Protein AF-A0A2M6XWP7-F1 (afdb_monomer_lite)

Foldseek 3Di:
DDDDDDDPPPDPPPDPDDPVVVVVVLVVLLVLLVVLLVDDLVVVVVLVDDPVLSVLSVVLVVDPDPVVNVVSSVVSSVVSVVDDCPSVVVVVCVVVVVVVVVVVVVVVVVVLVVVLVVLVVVLVVDPDPVVNVVSVVVNVVSCVVPDCVVVVVVVCVVCVLVVQQVVLLVVLVVLLVCVLVDVCSLVVLCVVQVPADSVLSVVLSVVQNVCVVVVHDNPSSVVSSVSSPVRRDRD

Radius of gyration: 41.12 Å; chains: 1; bounding box: 75×61×123 Å

Secondary structure (DSSP, 8-state):
---PPPP-------PPPPHHHHHHHHHHHHHHHHHHHHS-HHHHHHHT--HHHHHHHHHHHH---HHHHHHHHHHHHHHTTSS--HHHHHHHHHHHHHHHHHHHHHHHHHHHHHHHHHHHHHHHH---HHHHHHHHHHHHHHGGGS--HHHHHHHHHHHHHHHHHHHHHHHHHHHHHHHHH-SSHHHHHHHH-TTS-HHHHHHHHHHHHHHHHTT---HHHHHHHHHHHHHS---

Structure (mmCIF, N/CA/C/O backbone):
data_AF-A0A2M6XWP7-F1
#
_entry.id   AF-A0A2M6XWP7-F1
#
loop_
_atom_site.group_PDB
_atom_site.id
_atom_site.type_symbol
_atom_site.label_atom_id
_atom_site.label_alt_id
_atom_site.label_comp_id
_atom_site.label_asym_id
_atom_site.label_entity_id
_atom_site.label_seq_id
_atom_site.pdbx_PDB_ins_code
_atom_site.Cartn_x
_atom_site.Cartn_y
_atom_site.Cartn_z
_atom_site.occupancy
_atom_site.B_iso_or_equiv
_atom_site.auth_seq_id
_atom_site.auth_comp_id
_atom_site.auth_asym_id
_atom_site.auth_atom_id
_atom_site.pdbx_PDB_model_num
ATOM 1 N N . MET A 1 1 ? 8.544 39.703 -75.833 1.00 37.56 1 MET A N 1
ATOM 2 C CA . MET A 1 1 ? 9.910 39.135 -75.846 1.00 37.56 1 MET A CA 1
ATOM 3 C C . MET A 1 1 ? 10.572 39.574 -74.548 1.00 37.56 1 MET A C 1
ATOM 5 O O . MET A 1 1 ? 10.729 40.764 -74.346 1.00 37.56 1 MET A O 1
ATOM 9 N N . MET A 1 2 ? 10.489 38.736 -73.514 1.00 44.41 2 MET A N 1
ATOM 10 C CA . MET A 1 2 ? 11.546 37.800 -73.087 1.00 44.41 2 MET A CA 1
ATOM 11 C C . MET A 1 2 ? 12.752 38.519 -72.477 1.00 44.41 2 MET A C 1
ATOM 13 O O . MET A 1 2 ? 13.586 39.043 -73.201 1.00 44.41 2 MET A O 1
ATOM 17 N N . ASN A 1 3 ? 12.848 38.499 -71.147 1.00 40.75 3 ASN A N 1
ATOM 18 C CA . ASN A 1 3 ? 13.875 37.704 -70.469 1.00 40.75 3 ASN A CA 1
ATOM 19 C C . ASN A 1 3 ? 13.643 37.759 -68.955 1.00 40.75 3 ASN A C 1
ATOM 21 O O . ASN A 1 3 ? 13.885 38.771 -68.304 1.00 40.75 3 ASN A O 1
ATOM 25 N N . LYS A 1 4 ? 13.130 36.656 -68.407 1.00 49.00 4 LYS A N 1
ATOM 26 C CA . LYS A 1 4 ? 13.198 36.361 -66.976 1.00 49.00 4 LYS A CA 1
ATOM 27 C C . LYS A 1 4 ? 14.557 35.673 -66.787 1.00 49.00 4 LYS A C 1
ATOM 29 O O . LYS A 1 4 ? 14.797 34.723 -67.529 1.00 49.00 4 LYS A O 1
ATOM 34 N N . PRO A 1 5 ? 15.455 36.156 -65.913 1.00 47.03 5 PRO A N 1
ATOM 35 C CA . PRO A 1 5 ? 16.748 35.515 -65.729 1.00 47.03 5 PRO A CA 1
ATOM 36 C C . PRO A 1 5 ? 16.537 34.092 -65.214 1.00 47.03 5 PRO A C 1
ATOM 38 O O . PRO A 1 5 ? 15.734 33.860 -64.305 1.00 47.03 5 PRO A O 1
ATOM 41 N N . GLU A 1 6 ? 17.220 33.163 -65.874 1.00 48.84 6 GLU A N 1
ATOM 42 C CA . GLU A 1 6 ? 17.262 31.749 -65.540 1.00 48.84 6 GLU A CA 1
ATOM 43 C C . GLU A 1 6 ? 17.616 31.577 -64.066 1.00 48.84 6 GLU A C 1
ATOM 45 O O . GLU A 1 6 ? 18.500 32.235 -63.515 1.00 48.84 6 GLU A O 1
ATOM 50 N N . THR A 1 7 ? 16.838 30.725 -63.415 1.00 43.09 7 THR A N 1
ATOM 51 C CA . THR A 1 7 ? 17.051 30.330 -62.033 1.00 43.09 7 THR A CA 1
ATOM 52 C C . THR A 1 7 ? 18.345 29.535 -62.020 1.00 43.09 7 THR A C 1
ATOM 54 O O . THR A 1 7 ? 18.450 28.524 -62.706 1.00 43.09 7 THR A O 1
ATOM 57 N N . SER A 1 8 ? 19.341 30.030 -61.293 1.00 44.88 8 SER A N 1
ATOM 58 C CA . SER A 1 8 ? 20.563 29.305 -60.981 1.00 44.88 8 SER A CA 1
ATOM 59 C C . SER A 1 8 ? 20.195 28.072 -60.155 1.00 44.88 8 SER A C 1
ATOM 61 O O . SER A 1 8 ? 20.213 28.104 -58.925 1.00 44.88 8 SER A O 1
ATOM 63 N N . GLU A 1 9 ? 19.824 26.989 -60.835 1.00 45.59 9 GLU A N 1
ATOM 64 C CA . GLU A 1 9 ? 19.956 25.623 -60.334 1.00 45.59 9 GLU A CA 1
ATOM 65 C C . GLU A 1 9 ? 21.457 25.291 -60.286 1.00 45.59 9 GLU A C 1
ATOM 67 O O . GLU A 1 9 ? 21.966 24.441 -61.012 1.00 45.59 9 GLU A O 1
ATOM 72 N N . ASP A 1 10 ? 22.194 26.013 -59.438 1.00 44.34 10 ASP A N 1
ATOM 73 C CA . ASP A 1 10 ? 23.556 25.654 -59.065 1.00 44.34 10 ASP A CA 1
ATOM 74 C C . ASP A 1 10 ? 23.461 24.476 -58.095 1.00 44.34 10 ASP A C 1
ATOM 76 O O . ASP A 1 10 ? 23.382 24.632 -56.878 1.00 44.34 10 ASP A O 1
ATOM 80 N N . LEU A 1 11 ? 23.372 23.289 -58.695 1.00 44.50 11 LEU A N 1
ATOM 81 C CA . LEU A 1 11 ? 24.030 22.052 -58.285 1.00 44.50 11 LEU A CA 1
ATOM 82 C C . LEU A 1 11 ? 24.575 22.104 -56.846 1.00 44.50 11 LEU A C 1
ATOM 84 O O . LEU A 1 11 ? 25.728 22.484 -56.625 1.00 44.50 11 LEU A O 1
ATOM 88 N N . GLU A 1 12 ? 23.771 21.652 -55.878 1.00 46.88 12 GLU A N 1
ATOM 89 C CA . GLU A 1 12 ? 24.274 21.157 -54.595 1.00 46.88 12 GLU A CA 1
ATOM 90 C C . GLU A 1 12 ? 25.243 20.005 -54.896 1.00 46.88 12 GLU A C 1
ATOM 92 O O . GLU A 1 12 ? 24.877 18.834 -54.967 1.00 46.88 12 GLU A O 1
ATOM 97 N N . GLN A 1 13 ? 26.508 20.339 -55.149 1.00 47.91 13 GLN A N 1
ATOM 98 C CA . GLN A 1 13 ? 27.579 19.363 -55.190 1.00 47.91 13 GLN A CA 1
ATOM 99 C C . GLN A 1 13 ? 27.699 18.817 -53.770 1.00 47.91 13 GLN A C 1
ATOM 101 O O . GLN A 1 13 ? 28.269 19.471 -52.894 1.00 47.91 13 GLN A O 1
ATOM 106 N N . GLU A 1 14 ? 27.123 17.637 -53.529 1.00 52.81 14 GLU A N 1
ATOM 107 C CA . GLU A 1 14 ? 27.331 16.873 -52.305 1.00 52.81 14 GLU A CA 1
ATOM 108 C C . GLU A 1 14 ? 28.839 16.698 -52.097 1.00 52.81 14 GLU A C 1
ATOM 110 O O . GLU A 1 14 ? 29.501 15.862 -52.716 1.00 52.81 14 GLU A O 1
ATOM 115 N N . LEU A 1 15 ? 29.413 17.545 -51.241 1.00 59.72 15 LEU A N 1
ATOM 116 C CA . LEU A 1 15 ? 30.820 17.465 -50.889 1.00 59.72 15 LEU A CA 1
ATOM 117 C C . LEU A 1 15 ? 31.104 16.065 -50.327 1.00 59.72 15 LEU A C 1
ATOM 119 O O . LEU A 1 15 ? 30.374 15.602 -49.440 1.00 59.72 15 LEU A O 1
ATOM 123 N N . PRO A 1 16 ? 32.180 15.393 -50.777 1.00 66.50 16 PRO A N 1
ATOM 124 C CA . PRO A 1 16 ? 32.503 14.059 -50.303 1.00 66.50 16 PRO A CA 1
ATOM 125 C C . PRO A 1 16 ? 32.665 14.055 -48.772 1.00 66.50 16 PRO A C 1
ATOM 127 O O . PRO A 1 16 ? 33.234 14.989 -48.191 1.00 66.50 16 PRO A O 1
ATOM 130 N N . PRO A 1 17 ? 32.164 13.017 -48.079 1.00 72.19 17 PRO A N 1
ATOM 131 C CA . PRO A 1 17 ? 32.113 12.996 -46.625 1.00 72.19 17 PRO A CA 1
ATOM 132 C C . PRO A 1 17 ? 33.514 13.105 -46.011 1.00 72.19 17 PRO A C 1
ATOM 134 O O . PRO A 1 17 ? 34.458 12.424 -46.407 1.00 72.19 17 PRO A O 1
ATOM 137 N N . SER A 1 18 ? 33.640 13.945 -44.979 1.00 82.94 18 SER A N 1
ATOM 138 C CA . SER A 1 18 ? 34.886 14.107 -44.218 1.00 82.94 18 SER A CA 1
ATOM 139 C C . SER A 1 18 ? 35.411 12.763 -43.690 1.00 82.94 18 SER A C 1
ATOM 141 O O . SER A 1 18 ? 34.629 11.913 -43.258 1.00 82.94 18 SER A O 1
ATOM 143 N N . LYS A 1 19 ? 36.742 12.597 -43.626 1.00 75.25 19 LYS A N 1
ATOM 144 C CA . LYS A 1 19 ? 37.419 11.401 -43.076 1.00 75.25 19 LYS A CA 1
ATOM 145 C C . LYS A 1 19 ? 36.857 10.978 -41.709 1.00 75.25 19 LYS A C 1
ATOM 147 O O . LYS A 1 19 ? 36.737 9.787 -41.428 1.00 75.25 19 LYS A O 1
ATOM 152 N N . THR A 1 20 ? 36.459 11.943 -40.878 1.00 79.25 20 THR A N 1
ATOM 153 C CA . THR A 1 20 ? 35.827 11.695 -39.572 1.00 79.25 20 THR A CA 1
ATOM 154 C C . THR A 1 20 ? 34.414 11.115 -39.704 1.00 79.25 20 THR A C 1
ATOM 156 O O . THR A 1 20 ? 34.070 10.191 -38.968 1.00 79.25 20 THR A O 1
ATOM 159 N N . LYS A 1 21 ? 33.607 11.604 -40.657 1.00 76.25 21 LYS A N 1
ATOM 160 C CA . LYS A 1 21 ? 32.257 11.083 -40.940 1.00 76.25 21 LYS A CA 1
ATOM 161 C C . LYS A 1 21 ? 32.319 9.658 -41.486 1.00 76.25 21 LYS A C 1
ATOM 163 O O . LYS A 1 21 ? 31.596 8.803 -40.992 1.00 76.25 21 LYS A O 1
ATOM 168 N N . VAL A 1 22 ? 33.243 9.385 -42.410 1.00 81.19 22 VAL A N 1
ATOM 169 C CA . VAL A 1 22 ? 33.459 8.032 -42.951 1.00 81.19 22 VAL A CA 1
ATOM 170 C C . VAL A 1 22 ? 33.862 7.065 -41.837 1.00 81.19 22 VAL A C 1
ATOM 172 O O . VAL A 1 22 ? 33.295 5.983 -41.720 1.00 81.19 22 VAL A O 1
ATOM 175 N N . LYS A 1 23 ? 34.786 7.463 -40.950 1.00 80.25 23 LYS A N 1
ATOM 176 C CA . LYS A 1 23 ? 35.165 6.640 -39.790 1.00 80.25 23 LYS A CA 1
ATOM 177 C C . LYS A 1 23 ? 33.967 6.356 -38.878 1.00 80.25 23 LYS A C 1
ATOM 179 O O . LYS A 1 23 ? 33.808 5.220 -38.444 1.00 80.25 23 LYS A O 1
ATOM 184 N N . LYS A 1 24 ? 33.132 7.363 -38.603 1.00 81.62 24 LYS A N 1
ATOM 185 C CA . LYS A 1 24 ? 31.919 7.210 -37.789 1.00 81.62 24 LYS A CA 1
ATOM 186 C C . LYS A 1 24 ? 30.935 6.230 -38.431 1.00 81.62 24 LYS A C 1
ATOM 188 O O . LYS A 1 24 ? 30.577 5.259 -37.784 1.00 81.62 24 LYS A O 1
ATOM 193 N N . GLN A 1 25 ? 30.637 6.388 -39.722 1.00 81.81 25 GLN A N 1
ATOM 194 C CA . GLN A 1 25 ? 29.792 5.452 -40.474 1.00 81.81 25 GLN A CA 1
ATOM 195 C C . GLN A 1 25 ? 30.315 4.009 -40.392 1.00 81.81 25 GLN A C 1
ATOM 197 O O . GLN A 1 25 ? 29.541 3.074 -40.218 1.00 81.81 25 GLN A O 1
ATOM 202 N N . MET A 1 26 ? 31.636 3.808 -40.456 1.00 82.56 26 MET A N 1
ATOM 203 C CA . MET A 1 26 ? 32.225 2.471 -40.302 1.00 82.56 26 MET A CA 1
ATOM 204 C C . MET A 1 26 ? 32.035 1.883 -38.897 1.00 82.56 26 MET A C 1
ATOM 206 O O . MET A 1 26 ? 31.894 0.666 -38.763 1.00 82.56 26 MET A O 1
ATOM 210 N N . HIS A 1 27 ? 32.055 2.715 -37.854 1.00 83.94 27 HIS A N 1
ATOM 211 C CA . HIS A 1 27 ? 31.733 2.282 -36.494 1.00 83.94 27 HIS A CA 1
ATOM 212 C C . HIS A 1 27 ? 30.244 1.957 -36.360 1.00 83.94 27 HIS A C 1
ATOM 214 O O . HIS A 1 27 ? 29.918 0.868 -35.897 1.00 83.94 27 HIS A O 1
ATOM 220 N N . ASP A 1 28 ? 29.375 2.822 -36.879 1.00 83.62 28 ASP A N 1
ATOM 221 C CA . ASP A 1 28 ? 27.922 2.661 -36.820 1.00 83.62 28 ASP A CA 1
ATOM 222 C C . ASP A 1 28 ? 27.471 1.349 -37.497 1.00 83.62 28 ASP A C 1
ATOM 224 O O . ASP A 1 28 ? 26.688 0.589 -36.930 1.00 83.62 28 ASP A O 1
ATOM 228 N N . LEU A 1 29 ? 28.033 1.008 -38.666 1.00 86.38 29 LEU A N 1
ATOM 229 C CA . LEU A 1 29 ? 27.748 -0.261 -39.357 1.00 86.38 29 LEU A CA 1
ATOM 230 C C . LEU A 1 29 ? 28.212 -1.490 -38.570 1.00 86.38 29 LEU A C 1
ATOM 232 O O . LEU A 1 29 ? 27.549 -2.530 -38.570 1.00 86.38 29 LEU A O 1
ATOM 236 N N . ARG A 1 30 ? 29.363 -1.390 -37.898 1.00 86.44 30 ARG A N 1
ATOM 237 C CA . ARG A 1 30 ? 29.880 -2.474 -37.059 1.00 86.44 30 ARG A CA 1
ATOM 238 C C . ARG A 1 30 ? 29.016 -2.667 -35.815 1.00 86.44 30 ARG A C 1
ATOM 240 O O . ARG A 1 30 ? 28.777 -3.810 -35.426 1.00 86.44 30 ARG A O 1
ATOM 247 N N . ASP A 1 31 ? 28.566 -1.578 -35.209 1.00 88.12 31 ASP A N 1
ATOM 248 C CA . ASP A 1 31 ? 27.716 -1.609 -34.024 1.00 88.12 31 ASP A CA 1
ATOM 249 C C . ASP A 1 31 ? 26.320 -2.136 -34.369 1.00 88.12 31 ASP A C 1
ATOM 251 O O . ASP A 1 31 ? 25.805 -2.991 -33.650 1.00 88.12 31 ASP A O 1
ATOM 255 N N . LEU A 1 32 ? 25.763 -1.753 -35.524 1.00 87.50 32 LEU A N 1
ATOM 256 C CA . LEU A 1 32 ? 24.541 -2.355 -36.060 1.00 87.50 32 LEU A CA 1
ATOM 257 C C . LEU A 1 32 ? 24.721 -3.860 -36.301 1.00 87.50 32 LEU A C 1
ATOM 259 O O . LEU A 1 32 ? 23.901 -4.663 -35.865 1.00 87.50 32 LEU A O 1
ATOM 263 N N . GLY A 1 33 ? 25.838 -4.265 -36.913 1.00 90.25 33 GLY A N 1
ATOM 264 C CA . GLY A 1 33 ? 26.183 -5.676 -37.086 1.00 90.25 33 GLY A CA 1
ATOM 265 C C . GLY A 1 33 ? 26.260 -6.439 -35.760 1.00 90.25 33 GLY A C 1
ATOM 266 O O . GLY A 1 33 ? 25.799 -7.574 -35.682 1.00 90.25 33 GLY A O 1
ATOM 267 N N . LYS A 1 34 ? 26.781 -5.813 -34.696 1.00 90.88 34 LYS A N 1
ATOM 268 C CA . LYS A 1 34 ? 26.787 -6.387 -33.343 1.00 90.88 34 LYS A CA 1
ATOM 269 C C . LYS A 1 34 ? 25.369 -6.526 -32.783 1.00 90.88 34 LYS A C 1
ATOM 271 O O . LYS A 1 34 ? 25.045 -7.576 -32.249 1.00 90.88 34 LYS A O 1
ATOM 276 N N . GLN A 1 35 ? 24.510 -5.520 -32.935 1.00 90.44 35 GLN A N 1
ATOM 277 C CA . GLN A 1 35 ? 23.115 -5.625 -32.489 1.00 90.44 35 GLN A CA 1
ATOM 278 C C . GLN A 1 35 ? 22.398 -6.797 -33.171 1.00 90.44 35 GLN A C 1
ATOM 280 O O . GLN A 1 35 ? 21.680 -7.551 -32.518 1.00 90.44 35 GLN A O 1
ATOM 285 N N . LEU A 1 36 ? 22.647 -7.018 -34.467 1.00 91.19 36 LEU A N 1
ATOM 286 C CA . LEU A 1 36 ? 22.079 -8.156 -35.191 1.00 91.19 36 LEU A CA 1
ATOM 287 C C . LEU A 1 36 ? 22.515 -9.510 -34.612 1.00 91.19 36 LEU A C 1
ATOM 289 O O . LEU A 1 36 ? 21.708 -10.441 -34.613 1.00 91.19 36 LEU A O 1
ATOM 293 N N . THR A 1 37 ? 23.736 -9.650 -34.077 1.00 91.19 37 THR A N 1
ATOM 294 C CA . THR A 1 37 ? 24.177 -10.926 -33.478 1.00 91.19 37 THR A CA 1
ATOM 295 C C . THR A 1 37 ? 23.443 -11.254 -32.178 1.00 91.19 37 THR A C 1
ATOM 297 O O . THR A 1 37 ? 23.318 -12.431 -31.837 1.00 91.19 37 THR A O 1
ATOM 300 N N . GLU A 1 38 ? 22.907 -10.255 -31.480 1.00 89.69 38 GLU A N 1
ATOM 301 C CA . GLU A 1 38 ? 22.163 -10.422 -30.227 1.00 89.69 38 GLU A CA 1
ATOM 302 C C . GLU A 1 38 ? 20.695 -10.827 -30.476 1.00 89.69 38 GLU A C 1
ATOM 304 O O . GLU A 1 38 ? 20.058 -11.442 -29.619 1.00 89.69 38 GLU A O 1
ATOM 309 N N . LEU A 1 39 ? 20.162 -10.592 -31.682 1.00 88.50 39 LEU A N 1
ATOM 310 C CA . LEU A 1 39 ? 18.779 -10.931 -32.030 1.00 88.50 39 LEU A CA 1
ATOM 311 C C . LEU A 1 39 ? 18.550 -12.448 -32.202 1.00 88.50 39 LEU A C 1
ATOM 313 O O . LEU A 1 39 ? 19.435 -13.165 -32.683 1.00 88.50 39 LEU A O 1
ATOM 317 N N . PRO A 1 40 ? 17.354 -12.976 -31.877 1.00 88.31 40 PRO A N 1
ATOM 318 C CA . PRO A 1 40 ? 16.946 -14.340 -32.224 1.00 88.31 40 PRO A CA 1
ATOM 319 C C . PRO A 1 40 ? 16.910 -14.579 -33.741 1.00 88.31 40 PRO A C 1
ATOM 321 O O . PRO A 1 40 ? 16.630 -13.661 -34.512 1.00 88.31 40 PRO A O 1
ATOM 324 N N . LYS A 1 41 ? 17.117 -15.833 -34.171 1.00 85.75 41 LYS A N 1
ATOM 325 C CA . LYS A 1 41 ? 17.154 -16.205 -35.601 1.00 85.75 41 LYS A CA 1
ATOM 326 C C . LYS A 1 41 ? 15.867 -15.845 -36.353 1.00 85.75 41 LYS A C 1
ATOM 328 O O . LYS A 1 41 ? 15.930 -15.461 -37.516 1.00 85.75 41 LYS A O 1
ATOM 333 N N . ASP A 1 42 ? 14.716 -15.912 -35.689 1.00 85.25 42 ASP A N 1
ATOM 334 C CA . ASP A 1 42 ? 13.423 -15.586 -36.303 1.00 85.25 42 ASP A CA 1
ATOM 335 C C . ASP A 1 42 ? 13.312 -14.102 -36.669 1.00 85.25 42 ASP A C 1
ATOM 337 O O . ASP A 1 42 ? 12.751 -13.752 -37.709 1.00 85.25 42 ASP A O 1
ATOM 341 N N . LYS A 1 43 ? 13.942 -13.222 -35.877 1.00 86.94 43 LYS A N 1
ATOM 342 C CA . LYS A 1 43 ? 13.999 -11.787 -36.180 1.00 86.94 43 LYS A CA 1
ATOM 343 C C . LYS A 1 43 ? 14.869 -11.493 -37.402 1.00 86.94 43 LYS A C 1
ATOM 345 O O . LYS A 1 43 ? 14.562 -10.562 -38.137 1.00 86.94 43 LYS A O 1
ATOM 350 N N . TRP A 1 44 ? 15.899 -12.296 -37.681 1.00 88.38 44 TRP A N 1
ATOM 351 C CA . TRP A 1 44 ? 16.729 -12.116 -38.879 1.00 88.38 44 TRP A CA 1
ATOM 352 C C . TRP A 1 44 ? 15.941 -12.321 -40.176 1.00 88.38 44 TRP A C 1
ATOM 354 O O . TRP A 1 44 ? 16.104 -11.550 -41.118 1.00 88.38 44 TRP A O 1
ATOM 364 N N . ARG A 1 45 ? 15.034 -13.308 -40.202 1.00 84.12 45 ARG A N 1
ATOM 365 C CA . ARG A 1 45 ? 14.138 -13.541 -41.347 1.00 84.12 45 ARG A CA 1
ATOM 366 C C . ARG A 1 45 ? 13.180 -12.370 -41.553 1.00 84.12 45 ARG A C 1
ATOM 368 O O . ARG A 1 45 ? 13.005 -11.913 -42.675 1.00 84.12 45 ARG A O 1
ATOM 375 N N . ALA A 1 46 ? 12.622 -11.838 -40.465 1.00 85.62 46 ALA A N 1
ATOM 376 C CA . ALA A 1 46 ? 11.732 -10.680 -40.517 1.00 85.62 46 ALA A CA 1
ATOM 377 C C . ALA A 1 46 ? 12.431 -9.399 -41.015 1.00 85.62 46 ALA A C 1
ATOM 379 O O . ALA A 1 46 ? 11.769 -8.520 -41.567 1.00 85.62 46 ALA A O 1
ATOM 380 N N . LEU A 1 47 ? 13.754 -9.283 -40.847 1.00 85.62 47 LEU A N 1
ATOM 381 C CA . LEU A 1 47 ? 14.550 -8.156 -41.345 1.00 85.62 47 LEU A CA 1
ATOM 382 C C . LEU A 1 47 ? 14.846 -8.233 -42.851 1.00 85.62 47 LEU A C 1
ATOM 384 O O . LEU A 1 47 ? 15.169 -7.201 -43.428 1.00 85.62 47 LEU A O 1
ATOM 388 N N . GLY A 1 48 ? 14.687 -9.396 -43.494 1.00 84.81 48 GLY A N 1
ATOM 389 C CA . GLY A 1 48 ? 14.965 -9.557 -44.927 1.00 84.81 48 GLY A CA 1
ATOM 390 C C . GLY A 1 48 ? 16.451 -9.412 -45.274 1.00 84.81 48 GLY A C 1
ATOM 391 O O . GLY A 1 48 ? 16.789 -8.830 -46.298 1.00 84.81 48 GLY A O 1
ATOM 392 N N . LEU A 1 49 ? 17.338 -9.887 -44.393 1.00 88.06 49 LEU A N 1
ATOM 393 C CA . LEU A 1 49 ? 18.787 -9.803 -44.592 1.00 88.06 49 LEU A CA 1
ATOM 394 C C . LEU A 1 49 ? 19.246 -10.717 -45.745 1.00 88.06 49 LEU A C 1
ATOM 396 O O . LEU A 1 49 ? 18.675 -11.798 -45.914 1.00 88.06 49 LEU A O 1
ATOM 400 N N . PRO A 1 50 ? 20.298 -10.339 -46.495 1.00 90.31 50 PRO A N 1
ATOM 401 C CA . PRO A 1 50 ? 20.852 -11.191 -47.541 1.00 90.31 50 PRO A CA 1
ATOM 402 C C . PRO A 1 50 ? 21.470 -12.470 -46.955 1.00 90.31 50 PRO A C 1
ATOM 404 O O . PRO A 1 50 ? 21.921 -12.501 -45.806 1.00 90.31 50 PRO A O 1
ATOM 407 N N . GLU A 1 51 ? 21.493 -13.536 -47.755 1.00 88.94 51 GLU A N 1
ATOM 408 C CA . GLU A 1 51 ? 21.856 -14.890 -47.313 1.00 88.94 51 GLU A CA 1
ATOM 409 C C . GLU A 1 51 ? 23.278 -14.972 -46.738 1.00 88.94 51 GLU A C 1
ATOM 411 O O . GLU A 1 51 ? 23.482 -15.518 -45.654 1.00 88.94 51 GLU A O 1
ATOM 416 N N . ASN A 1 52 ? 24.239 -14.301 -47.375 1.00 91.88 52 ASN A N 1
ATOM 417 C CA . ASN A 1 52 ? 25.621 -14.200 -46.896 1.00 91.88 52 ASN A CA 1
ATOM 418 C C . ASN A 1 52 ? 25.736 -13.588 -45.483 1.00 91.88 52 ASN A C 1
ATOM 420 O O . ASN A 1 52 ? 26.571 -14.007 -44.677 1.00 91.88 52 ASN A O 1
ATOM 424 N N . LEU A 1 53 ? 24.893 -12.606 -45.149 1.00 91.38 53 LEU A N 1
ATOM 425 C CA . LEU A 1 53 ? 24.862 -11.985 -43.829 1.00 91.38 53 LEU A CA 1
ATOM 426 C C . LEU A 1 53 ? 24.198 -12.909 -42.802 1.00 91.38 53 LEU A C 1
ATOM 428 O O . LEU A 1 53 ? 24.678 -13.005 -41.672 1.00 91.38 53 LEU A O 1
ATOM 432 N N . LEU A 1 54 ? 23.137 -13.623 -43.184 1.00 91.19 54 LEU A N 1
ATOM 433 C CA . LEU A 1 54 ? 22.489 -14.620 -42.325 1.00 91.19 54 LEU A CA 1
ATOM 434 C C . LEU A 1 54 ? 23.452 -15.746 -41.935 1.00 91.19 54 LEU A C 1
ATOM 436 O O . LEU A 1 54 ? 23.529 -16.109 -40.758 1.00 91.19 54 LEU A O 1
ATOM 440 N N . GLU A 1 55 ? 24.213 -16.261 -42.899 1.00 92.50 55 GLU A N 1
ATOM 441 C CA . GLU A 1 55 ? 25.255 -17.262 -42.665 1.00 92.50 55 GLU A CA 1
ATOM 442 C C . GLU A 1 55 ? 26.336 -16.731 -41.721 1.00 92.50 55 GLU A C 1
ATOM 444 O O . GLU A 1 55 ? 26.681 -17.385 -40.732 1.00 92.50 55 GLU A O 1
ATOM 449 N N . ALA A 1 56 ? 26.816 -15.506 -41.957 1.00 93.25 56 ALA A N 1
ATOM 450 C CA . ALA A 1 56 ? 27.834 -14.886 -41.119 1.00 93.25 56 ALA A CA 1
ATOM 451 C C . ALA A 1 56 ? 27.366 -14.681 -39.664 1.00 93.25 56 ALA A C 1
ATOM 453 O O . ALA A 1 56 ? 28.147 -14.906 -38.731 1.00 93.25 56 ALA A O 1
ATOM 454 N N . LEU A 1 57 ? 26.102 -14.291 -39.457 1.00 93.19 57 LEU A N 1
ATOM 455 C CA . LEU A 1 57 ? 25.476 -14.149 -38.136 1.00 93.19 57 LEU A CA 1
ATOM 456 C C . LEU A 1 57 ? 25.283 -15.505 -37.443 1.00 93.19 57 LEU A C 1
ATOM 458 O O . LEU A 1 57 ? 25.523 -15.632 -36.238 1.00 93.19 57 LEU A O 1
ATOM 462 N N . ALA A 1 58 ? 24.868 -16.529 -38.192 1.00 92.75 58 ALA A N 1
ATOM 463 C CA . ALA A 1 58 ? 24.732 -17.883 -37.671 1.00 92.75 58 ALA A CA 1
ATOM 464 C C . ALA A 1 58 ? 26.088 -18.438 -37.215 1.00 92.75 58 ALA A C 1
ATOM 466 O O . ALA A 1 58 ? 26.176 -18.990 -36.118 1.00 92.75 58 ALA A O 1
ATOM 467 N N . GLU A 1 59 ? 27.138 -18.233 -38.010 1.00 93.69 59 GLU A N 1
ATOM 468 C CA . GLU A 1 59 ? 28.500 -18.647 -37.681 1.00 93.69 59 GLU A CA 1
ATOM 469 C C . GLU A 1 59 ? 29.042 -17.897 -36.459 1.00 93.69 59 GLU A C 1
ATOM 471 O O . GLU A 1 59 ? 29.587 -18.515 -35.545 1.00 93.69 59 GLU A O 1
ATOM 476 N N . TYR A 1 60 ? 28.793 -16.586 -36.351 1.00 94.69 60 TYR A N 1
ATOM 477 C CA . TYR A 1 60 ? 29.176 -15.800 -35.172 1.00 94.69 60 TYR A CA 1
ATOM 478 C C . TYR A 1 60 ? 28.650 -16.401 -33.861 1.00 94.69 60 TYR A C 1
ATOM 480 O O . TYR A 1 60 ? 29.387 -16.452 -32.876 1.00 94.69 60 TYR A O 1
ATOM 488 N N . LYS A 1 61 ? 27.407 -16.905 -33.854 1.00 91.69 61 LYS A N 1
ATOM 489 C CA . LYS A 1 61 ? 26.814 -17.568 -32.680 1.00 91.69 61 LYS A CA 1
ATOM 490 C C . LYS A 1 61 ? 27.409 -18.944 -32.373 1.00 91.69 61 LYS A C 1
ATOM 492 O O . LYS A 1 61 ? 27.292 -19.399 -31.238 1.00 91.69 61 LYS A O 1
ATOM 497 N N . ARG A 1 62 ? 28.005 -19.626 -33.357 1.00 93.38 62 ARG A N 1
ATOM 498 C CA . ARG A 1 62 ? 28.636 -20.948 -33.176 1.00 93.38 62 ARG A CA 1
ATOM 499 C C . ARG A 1 62 ? 30.055 -20.835 -32.635 1.00 93.38 62 ARG A C 1
ATOM 501 O O . ARG A 1 62 ? 30.488 -21.690 -31.866 1.00 93.38 62 ARG A O 1
ATOM 508 N N . ILE A 1 63 ? 30.781 -19.789 -33.023 1.00 93.75 63 ILE A N 1
ATOM 509 C CA . ILE A 1 63 ? 32.152 -19.566 -32.571 1.00 93.75 63 ILE A CA 1
ATOM 510 C C . ILE A 1 63 ? 32.148 -19.263 -31.071 1.00 93.75 63 ILE A C 1
ATOM 512 O O . ILE A 1 63 ? 31.459 -18.361 -30.615 1.00 93.75 63 ILE A O 1
ATOM 516 N N . THR A 1 64 ? 32.988 -19.954 -30.306 1.00 90.00 64 THR A N 1
ATOM 517 C CA . THR A 1 64 ? 33.138 -19.743 -28.853 1.00 90.00 64 THR A CA 1
ATOM 518 C C . THR A 1 64 ? 34.418 -18.990 -28.484 1.00 90.00 64 THR A C 1
ATOM 520 O O . THR A 1 64 ? 34.520 -18.391 -27.415 1.00 90.00 64 THR A O 1
ATOM 523 N N . LYS A 1 65 ? 35.428 -18.994 -29.365 1.00 95.44 65 LYS A N 1
ATOM 524 C CA . LYS A 1 65 ? 36.714 -18.324 -29.129 1.00 95.44 65 LYS A CA 1
ATOM 525 C C . LYS A 1 65 ? 36.599 -16.825 -29.403 1.00 95.44 65 LYS A C 1
ATOM 527 O O . LYS A 1 65 ? 36.398 -16.418 -30.545 1.00 95.44 65 LYS A O 1
ATOM 532 N N . PHE A 1 66 ? 36.858 -16.005 -28.385 1.00 86.25 66 PHE A N 1
ATOM 533 C CA . PHE A 1 66 ? 36.761 -14.540 -28.446 1.00 86.25 66 PHE A CA 1
ATOM 534 C C . PHE A 1 66 ? 37.520 -13.906 -29.628 1.00 86.25 66 PHE A C 1
ATOM 536 O O . PHE A 1 66 ? 36.993 -13.048 -30.333 1.00 86.25 66 PHE A O 1
ATOM 543 N N . GLY A 1 67 ? 38.748 -14.360 -29.909 1.00 91.06 67 GLY A N 1
ATOM 544 C CA . GLY A 1 67 ? 39.537 -13.851 -31.038 1.00 91.06 67 GLY A CA 1
ATOM 545 C C . GLY A 1 67 ? 38.960 -14.210 -32.415 1.00 91.06 67 GLY A C 1
ATOM 546 O O . GLY A 1 67 ? 39.095 -13.441 -33.365 1.00 91.06 67 GLY A O 1
ATOM 547 N N . ALA A 1 68 ? 38.297 -15.362 -32.539 1.00 91.62 68 ALA A N 1
ATOM 548 C CA . ALA A 1 68 ? 37.594 -15.748 -33.761 1.00 91.62 68 ALA A CA 1
ATOM 549 C C . ALA A 1 68 ? 36.253 -15.007 -33.884 1.00 91.62 68 ALA A C 1
ATOM 551 O O . ALA A 1 68 ? 35.971 -14.472 -34.950 1.00 91.62 68 ALA A O 1
ATOM 552 N N . GLN A 1 69 ? 35.503 -14.843 -32.787 1.00 92.19 69 GLN A N 1
ATOM 553 C CA . GLN A 1 69 ? 34.285 -14.022 -32.761 1.00 92.19 69 GLN A CA 1
ATOM 554 C C . GLN A 1 69 ? 34.579 -12.574 -33.165 1.00 92.19 69 GLN A C 1
ATOM 556 O O . GLN A 1 69 ? 33.877 -12.004 -33.992 1.00 92.19 69 GLN A O 1
ATOM 561 N N . LYS A 1 70 ? 35.651 -11.964 -32.641 1.00 91.75 70 LYS A N 1
ATOM 562 C CA . LYS A 1 70 ? 36.037 -10.589 -32.995 1.00 91.75 70 LYS A CA 1
ATOM 563 C C . LYS A 1 70 ? 36.329 -10.437 -34.491 1.00 91.75 70 LYS A C 1
ATOM 565 O O . LYS A 1 70 ? 35.918 -9.441 -35.082 1.00 91.75 70 LYS A O 1
ATOM 570 N N . ARG A 1 71 ? 37.010 -11.416 -35.099 1.00 91.88 71 ARG A N 1
ATOM 571 C CA . ARG A 1 71 ? 37.262 -11.451 -36.550 1.00 91.88 71 ARG A CA 1
ATOM 572 C C . ARG A 1 71 ? 35.967 -11.635 -37.337 1.00 91.88 71 ARG A C 1
ATOM 574 O O . ARG A 1 71 ? 35.742 -10.915 -38.304 1.00 91.88 71 ARG A O 1
ATOM 581 N N . GLN A 1 72 ? 35.083 -12.511 -36.869 1.00 94.62 72 GLN A N 1
ATOM 582 C CA . GLN A 1 72 ? 33.774 -12.715 -37.481 1.00 94.62 72 GLN A CA 1
ATOM 583 C C . GLN A 1 72 ? 32.907 -11.449 -37.420 1.00 94.62 72 GLN A C 1
ATOM 585 O O . GLN A 1 72 ? 32.278 -11.089 -38.407 1.00 94.62 72 GLN A O 1
ATOM 590 N N . LEU A 1 73 ? 32.940 -10.700 -36.314 1.00 92.38 73 LEU A N 1
ATOM 591 C CA . LEU A 1 73 ? 32.248 -9.412 -36.204 1.00 92.38 73 LEU A CA 1
ATOM 592 C C . LEU A 1 73 ? 32.807 -8.362 -37.175 1.00 92.38 73 LEU A C 1
ATOM 594 O O . LEU A 1 73 ? 32.057 -7.553 -37.711 1.00 92.38 73 LEU A O 1
ATOM 598 N N . GLN A 1 74 ? 34.123 -8.359 -37.410 1.00 91.44 74 GLN A N 1
ATOM 599 C CA . GLN A 1 74 ? 34.737 -7.486 -38.417 1.00 91.44 74 GLN A CA 1
ATOM 600 C C . GLN A 1 74 ? 34.293 -7.862 -39.834 1.00 91.44 74 GLN A C 1
ATOM 602 O O . GLN A 1 74 ? 34.034 -6.967 -40.637 1.00 91.44 74 GLN A O 1
ATOM 607 N N . TYR A 1 75 ? 34.174 -9.160 -40.127 1.00 93.38 75 TYR A N 1
ATOM 608 C CA . TYR A 1 75 ? 33.644 -9.651 -41.398 1.00 93.38 75 TYR A CA 1
ATOM 609 C C . TYR A 1 75 ? 32.174 -9.257 -41.593 1.00 93.38 75 TYR A C 1
ATOM 611 O O . TYR A 1 75 ? 31.840 -8.675 -42.622 1.00 93.38 75 TYR A O 1
ATOM 619 N N . ILE A 1 76 ? 31.330 -9.438 -40.573 1.00 92.00 76 ILE A N 1
ATOM 620 C CA . ILE A 1 76 ? 29.942 -8.947 -40.566 1.00 92.00 76 ILE A CA 1
ATOM 621 C C . ILE A 1 76 ? 29.907 -7.438 -40.843 1.00 92.00 76 ILE A C 1
ATOM 623 O O . ILE A 1 76 ? 29.194 -6.993 -41.732 1.00 92.00 76 ILE A O 1
ATOM 627 N N . GLY A 1 77 ? 30.741 -6.641 -40.165 1.00 90.81 77 GLY A N 1
ATOM 628 C CA . GLY A 1 77 ? 30.829 -5.196 -40.408 1.00 90.81 77 GLY A CA 1
ATOM 629 C C . GLY A 1 77 ? 31.306 -4.811 -41.818 1.00 90.81 77 GLY A C 1
ATOM 630 O O . GLY A 1 77 ? 31.015 -3.707 -42.275 1.00 90.81 77 GLY A O 1
ATOM 631 N N . LYS A 1 78 ? 32.027 -5.693 -42.527 1.00 91.25 78 LYS A N 1
ATOM 632 C CA . LYS A 1 78 ? 32.345 -5.512 -43.952 1.00 91.25 78 LYS A CA 1
ATOM 633 C C . LYS A 1 78 ? 31.108 -5.767 -44.817 1.00 91.25 78 LYS A C 1
ATOM 635 O O . LYS A 1 78 ? 30.822 -4.935 -45.669 1.00 91.25 78 LYS A O 1
ATOM 640 N N . LEU A 1 79 ? 30.375 -6.854 -44.561 1.00 91.38 79 LEU A N 1
ATOM 641 C CA . LEU A 1 79 ? 29.138 -7.193 -45.279 1.00 91.38 79 LEU A CA 1
ATOM 642 C C . LEU A 1 79 ? 28.061 -6.112 -45.118 1.00 91.38 79 LEU A C 1
ATOM 644 O O . LEU A 1 79 ? 27.394 -5.763 -46.082 1.00 91.38 79 LEU A O 1
ATOM 648 N N . MET A 1 80 ? 27.952 -5.503 -43.934 1.00 89.06 80 MET A N 1
ATOM 649 C CA . MET A 1 80 ? 27.000 -4.416 -43.659 1.00 89.06 80 MET A CA 1
ATOM 650 C C . MET A 1 80 ? 27.169 -3.179 -44.561 1.00 89.06 80 MET A C 1
ATOM 652 O O . MET A 1 80 ? 26.270 -2.350 -44.607 1.00 89.06 80 MET A O 1
ATOM 656 N N . ARG A 1 81 ? 28.297 -3.029 -45.273 1.00 87.94 81 ARG A N 1
ATOM 657 C CA . ARG A 1 81 ? 28.517 -1.923 -46.227 1.00 87.94 81 ARG A CA 1
ATOM 658 C C . ARG A 1 81 ? 27.757 -2.101 -47.536 1.00 87.94 81 ARG A C 1
ATOM 660 O O . ARG A 1 81 ? 27.547 -1.126 -48.243 1.00 87.94 81 ARG A O 1
ATOM 667 N N . GLU A 1 82 ? 27.406 -3.339 -47.857 1.00 86.56 82 GLU A N 1
ATOM 668 C CA . GLU A 1 82 ? 26.708 -3.721 -49.087 1.00 86.56 82 GLU A CA 1
ATOM 669 C C . GLU A 1 82 ? 25.192 -3.834 -48.855 1.00 86.56 82 GLU A C 1
ATOM 671 O O . GLU A 1 82 ? 24.438 -4.081 -49.790 1.00 86.56 82 GLU A O 1
ATOM 676 N N . VAL A 1 83 ? 24.737 -3.648 -47.610 1.00 86.88 83 VAL A N 1
ATOM 677 C CA . VAL A 1 83 ? 23.337 -3.786 -47.204 1.00 86.88 83 VAL A CA 1
ATOM 678 C C . VAL A 1 83 ? 22.723 -2.418 -46.950 1.00 86.88 83 VAL A C 1
ATOM 680 O O . VAL A 1 83 ? 23.304 -1.578 -46.262 1.00 86.88 83 VAL A O 1
ATOM 683 N N . GLU A 1 84 ? 21.507 -2.211 -47.448 1.00 86.94 84 GLU A N 1
ATOM 684 C CA . GLU A 1 84 ? 20.721 -1.027 -47.124 1.00 86.94 84 GLU A CA 1
ATOM 685 C C . GLU A 1 84 ? 20.283 -1.070 -45.649 1.00 86.94 84 GLU A C 1
ATOM 687 O O . GLU A 1 84 ? 19.517 -1.936 -45.222 1.00 86.94 84 GLU A O 1
ATOM 692 N N . THR A 1 85 ? 20.798 -0.147 -44.835 1.00 86.75 85 THR A N 1
ATOM 693 C CA . THR A 1 85 ? 20.604 -0.174 -43.376 1.00 86.75 85 THR A CA 1
ATOM 694 C C . THR A 1 85 ? 19.344 0.536 -42.902 1.00 86.75 85 THR A C 1
ATOM 696 O O . THR A 1 85 ? 18.857 0.225 -41.814 1.00 86.75 85 THR A O 1
ATOM 699 N N . ALA A 1 86 ? 18.779 1.446 -43.699 1.00 84.81 86 ALA A N 1
ATOM 700 C CA . ALA A 1 86 ? 17.596 2.214 -43.313 1.00 84.81 86 ALA A CA 1
ATOM 701 C C . ALA A 1 86 ? 16.370 1.324 -42.989 1.00 84.81 86 ALA A C 1
ATOM 703 O O . ALA A 1 86 ? 15.782 1.513 -41.919 1.00 84.81 86 ALA A O 1
ATOM 704 N N . PRO A 1 87 ? 16.023 0.291 -43.789 1.00 86.69 87 PRO A N 1
ATOM 705 C CA . PRO A 1 87 ? 14.919 -0.618 -4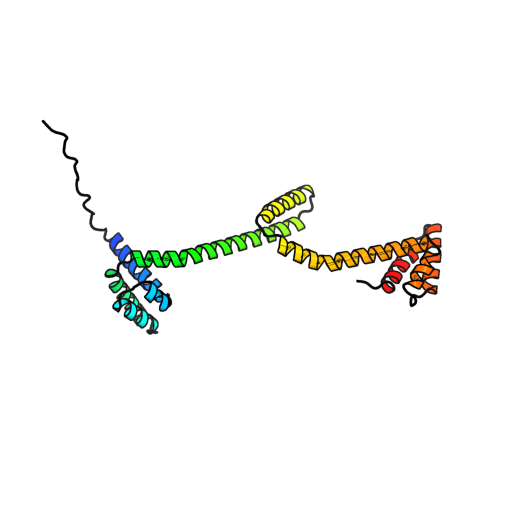3.459 1.00 86.69 87 PRO A CA 1
ATOM 706 C C . PRO A 1 87 ? 15.170 -1.455 -42.196 1.00 86.69 87 PRO A C 1
ATOM 708 O O . PRO A 1 87 ? 14.237 -1.769 -41.454 1.00 86.69 87 PRO A O 1
ATOM 711 N N . ILE A 1 88 ? 16.433 -1.816 -41.941 1.00 86.25 88 ILE A N 1
ATOM 712 C CA . ILE A 1 88 ? 16.838 -2.588 -40.759 1.00 86.25 88 ILE A CA 1
ATOM 713 C C . ILE A 1 88 ? 16.638 -1.743 -39.501 1.00 86.25 88 ILE A C 1
ATOM 715 O O . ILE A 1 88 ? 16.024 -2.206 -38.540 1.00 86.25 88 ILE A O 1
ATOM 719 N N . LEU A 1 89 ? 17.118 -0.499 -39.526 1.00 83.88 89 LEU A N 1
ATOM 720 C CA . LEU A 1 89 ? 16.997 0.441 -38.414 1.00 83.88 89 LEU A CA 1
ATOM 721 C C . LEU A 1 89 ? 15.530 0.745 -38.094 1.00 83.88 89 LEU A C 1
ATOM 723 O O . LEU A 1 89 ? 15.132 0.617 -36.941 1.00 83.88 89 LEU A O 1
ATOM 727 N N . ALA A 1 90 ? 14.703 1.022 -39.106 1.00 84.19 90 ALA A N 1
ATOM 728 C CA . ALA A 1 90 ? 13.277 1.290 -38.909 1.00 84.19 90 ALA A CA 1
ATOM 729 C C . ALA A 1 90 ? 12.538 0.122 -38.224 1.00 84.19 90 ALA A C 1
ATOM 731 O O . ALA A 1 90 ? 11.723 0.332 -37.325 1.00 84.19 90 ALA A O 1
ATOM 732 N N . LYS A 1 91 ? 12.845 -1.127 -38.604 1.00 86.31 91 LYS A N 1
ATOM 733 C CA . LYS A 1 91 ? 12.263 -2.320 -37.962 1.00 86.31 91 LYS A CA 1
ATOM 734 C C . LYS A 1 91 ? 12.765 -2.524 -36.534 1.00 86.31 91 LYS A C 1
ATOM 736 O O . LYS A 1 91 ? 11.980 -2.909 -35.667 1.00 86.31 91 LYS A O 1
ATOM 741 N N . LEU A 1 92 ? 14.050 -2.274 -36.281 1.00 84.81 92 LEU A N 1
ATOM 742 C CA . LEU A 1 92 ? 14.614 -2.361 -34.933 1.00 84.81 92 LEU A CA 1
ATOM 743 C C . LEU A 1 92 ? 14.002 -1.314 -34.003 1.00 84.81 92 LEU A C 1
ATOM 745 O O . LEU A 1 92 ? 13.628 -1.652 -32.882 1.00 84.81 92 LEU A O 1
ATOM 749 N N . ASP A 1 93 ? 13.834 -0.084 -34.479 1.00 82.31 93 ASP A N 1
ATOM 750 C CA . ASP A 1 93 ? 13.205 0.991 -33.714 1.00 82.31 93 ASP A CA 1
ATOM 751 C C . ASP A 1 93 ? 11.732 0.706 -33.428 1.00 82.31 93 ASP A C 1
ATOM 753 O O . ASP A 1 93 ? 11.293 0.919 -32.301 1.00 82.31 93 ASP A O 1
ATOM 757 N N . ALA A 1 94 ? 10.982 0.133 -34.374 1.00 82.50 94 ALA A N 1
ATOM 758 C CA . ALA A 1 94 ? 9.603 -0.289 -34.127 1.00 82.50 94 ALA A CA 1
ATOM 759 C C . ALA A 1 94 ? 9.505 -1.353 -33.015 1.00 82.50 94 ALA A C 1
ATOM 761 O O . ALA A 1 94 ? 8.632 -1.275 -32.154 1.00 82.50 94 ALA A O 1
ATOM 762 N N . TRP A 1 95 ? 10.421 -2.329 -32.986 1.00 80.81 95 TRP A N 1
ATOM 763 C CA . TRP A 1 95 ? 10.460 -3.340 -31.920 1.00 80.81 95 TRP A CA 1
ATOM 764 C C . TRP A 1 95 ? 10.921 -2.776 -30.574 1.00 80.81 95 TRP A C 1
ATOM 766 O O . TRP A 1 95 ? 10.432 -3.196 -29.525 1.00 80.81 95 TRP A O 1
ATOM 776 N N . ASN A 1 96 ? 11.873 -1.846 -30.597 1.00 75.94 96 ASN A N 1
ATOM 777 C CA . ASN A 1 96 ? 12.423 -1.239 -29.391 1.00 75.94 96 ASN A CA 1
ATOM 778 C C . ASN A 1 96 ? 11.509 -0.149 -28.820 1.00 75.94 96 ASN A C 1
ATOM 780 O O . ASN A 1 96 ? 11.524 0.058 -27.610 1.00 75.94 96 ASN A O 1
ATOM 784 N N . GLY A 1 97 ? 10.706 0.523 -29.647 1.00 67.69 97 GLY A N 1
ATOM 785 C CA . GLY A 1 97 ? 9.766 1.571 -29.244 1.00 67.69 97 GLY A CA 1
ATOM 786 C C . GLY A 1 97 ? 8.787 1.074 -28.186 1.00 67.69 97 GLY A C 1
ATOM 787 O O . GLY A 1 97 ? 8.745 1.623 -27.089 1.00 67.69 97 GLY A O 1
ATOM 788 N N . THR A 1 98 ? 8.136 -0.064 -28.440 1.00 61.75 98 THR A N 1
ATOM 789 C CA . THR A 1 98 ? 7.221 -0.703 -27.480 1.00 61.75 98 THR A CA 1
ATOM 790 C C . THR A 1 98 ? 7.921 -1.079 -26.168 1.00 61.75 98 THR A C 1
ATOM 792 O O . THR A 1 98 ? 7.345 -0.957 -25.090 1.00 61.75 98 THR A O 1
ATOM 795 N N . SER A 1 99 ? 9.191 -1.501 -26.226 1.00 61.31 99 SER A N 1
ATOM 796 C CA . SER A 1 99 ? 9.961 -1.836 -25.022 1.00 61.31 99 SER A CA 1
ATOM 797 C C . SER A 1 99 ? 10.400 -0.598 -24.243 1.00 61.31 99 SER A C 1
ATOM 799 O O . SER A 1 99 ? 10.412 -0.639 -23.019 1.00 61.31 99 SER A O 1
ATOM 801 N N . ARG A 1 100 ? 10.778 0.492 -24.916 1.00 60.91 100 ARG A N 1
ATOM 802 C CA . ARG A 1 100 ? 11.207 1.735 -24.260 1.00 60.91 100 ARG A CA 1
ATOM 803 C C . ARG A 1 100 ? 10.035 2.439 -23.598 1.00 60.91 100 ARG A C 1
ATOM 805 O O . ARG A 1 100 ? 10.191 2.911 -22.479 1.00 60.91 100 ARG A O 1
ATOM 812 N N . GLU A 1 101 ? 8.882 2.465 -24.256 1.00 63.28 101 GLU A N 1
ATOM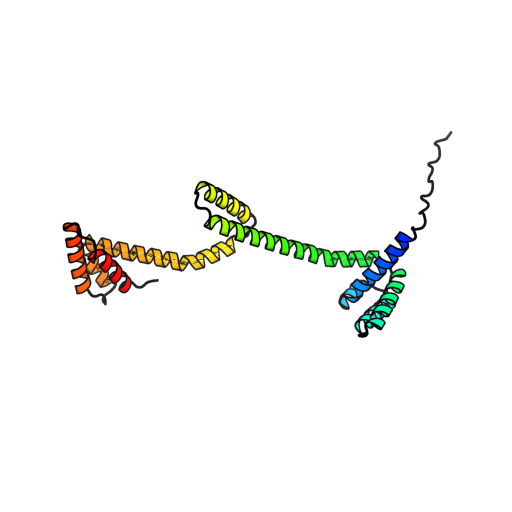 813 C CA . GLU A 1 101 ? 7.637 2.986 -23.690 1.00 63.28 101 GLU A CA 1
ATOM 814 C C . GLU A 1 101 ? 7.213 2.177 -22.464 1.00 63.28 101 GLU A C 1
ATOM 816 O O . GLU A 1 101 ? 6.923 2.756 -21.420 1.00 63.28 101 GLU A O 1
ATOM 821 N N . HIS A 1 102 ? 7.275 0.846 -22.541 1.00 63.16 102 HIS A N 1
ATOM 822 C CA . HIS A 1 102 ? 6.939 -0.017 -21.412 1.00 63.16 102 HIS A CA 1
ATOM 823 C C . HIS A 1 102 ? 7.930 0.122 -20.244 1.00 63.16 102 HIS A C 1
ATOM 825 O O . HIS A 1 102 ? 7.510 0.259 -19.099 1.00 63.16 102 HIS A O 1
ATOM 831 N N . THR A 1 103 ? 9.239 0.158 -20.508 1.00 65.81 103 THR A N 1
ATOM 832 C CA . THR A 1 103 ? 10.255 0.401 -19.471 1.00 65.81 103 THR A CA 1
ATOM 833 C C . THR A 1 103 ? 10.100 1.792 -18.848 1.00 65.81 103 THR A C 1
ATOM 835 O O . THR A 1 103 ? 10.191 1.934 -17.632 1.00 65.81 103 THR A O 1
ATOM 838 N N . ALA A 1 104 ? 9.821 2.824 -19.650 1.00 64.44 104 ALA A N 1
ATOM 839 C CA . ALA A 1 104 ? 9.553 4.170 -19.147 1.00 64.44 104 ALA A CA 1
ATOM 840 C C . ALA A 1 104 ? 8.284 4.212 -18.283 1.00 64.44 104 ALA A C 1
ATOM 842 O O . ALA A 1 104 ? 8.296 4.833 -17.222 1.00 64.44 104 ALA A O 1
ATOM 843 N N . TRP A 1 105 ? 7.227 3.511 -18.694 1.00 71.62 105 TRP A N 1
ATOM 844 C CA . TRP A 1 105 ? 6.005 3.356 -17.911 1.00 71.62 105 TRP A CA 1
ATOM 845 C C . TRP A 1 105 ? 6.271 2.654 -16.573 1.00 71.62 105 TRP A C 1
ATOM 847 O O . TRP A 1 105 ? 5.858 3.160 -15.533 1.00 71.62 105 TRP A O 1
ATOM 857 N N . LEU A 1 106 ? 7.036 1.555 -16.565 1.00 67.88 106 LEU A N 1
ATOM 858 C CA . LEU A 1 106 ? 7.421 0.860 -15.329 1.00 67.88 106 LEU A CA 1
ATOM 859 C C . LEU A 1 106 ? 8.192 1.780 -14.378 1.00 67.88 106 LEU A C 1
ATOM 861 O O . LEU A 1 106 ? 7.861 1.857 -13.198 1.00 67.88 106 LEU A O 1
ATOM 865 N N . HIS A 1 107 ? 9.163 2.539 -14.887 1.00 71.38 107 HIS A N 1
ATOM 866 C CA . HIS A 1 107 ? 9.897 3.502 -14.067 1.00 71.38 107 HIS A CA 1
ATOM 867 C C . HIS A 1 107 ? 9.008 4.624 -13.528 1.00 71.38 107 HIS A C 1
ATOM 869 O O . HIS A 1 107 ? 9.194 5.050 -12.389 1.00 71.38 107 HIS A O 1
ATOM 875 N N . GLN A 1 108 ? 8.037 5.107 -14.309 1.00 68.06 108 GLN A N 1
ATOM 876 C CA . GLN A 1 108 ? 7.053 6.065 -13.809 1.00 68.06 108 GLN A CA 1
ATOM 877 C C . GLN A 1 108 ? 6.263 5.448 -12.652 1.00 68.06 108 GLN A C 1
ATOM 879 O O . GLN A 1 108 ? 6.215 6.038 -11.576 1.00 68.06 108 GLN A O 1
ATOM 884 N N . VAL A 1 109 ? 5.718 4.241 -12.826 1.00 71.31 109 VAL A N 1
ATOM 885 C CA . VAL A 1 109 ? 4.976 3.524 -11.775 1.00 71.31 109 VAL A CA 1
ATOM 886 C C . VAL A 1 109 ? 5.817 3.349 -10.502 1.00 71.31 109 VAL A C 1
ATOM 888 O O . VAL A 1 109 ? 5.324 3.596 -9.401 1.00 71.31 109 VAL A O 1
ATOM 891 N N . GLU A 1 110 ? 7.095 2.987 -10.628 1.00 69.31 110 GLU A N 1
ATOM 892 C CA . GLU A 1 110 ? 8.013 2.865 -9.488 1.00 69.31 110 GLU A CA 1
ATOM 893 C C . GLU A 1 110 ? 8.239 4.200 -8.764 1.00 69.31 110 GLU A C 1
ATOM 895 O O . GLU A 1 110 ? 8.168 4.251 -7.537 1.00 69.31 110 GLU A O 1
ATOM 900 N N . GLN A 1 111 ? 8.428 5.299 -9.499 1.00 75.50 111 GLN A N 1
ATOM 901 C CA . GLN A 1 111 ? 8.568 6.635 -8.904 1.00 75.50 111 GLN A CA 1
ATOM 902 C C . GLN A 1 111 ? 7.301 7.066 -8.153 1.00 75.50 111 GLN A C 1
ATOM 904 O O . GLN A 1 111 ? 7.384 7.671 -7.083 1.00 75.50 111 GLN A O 1
ATOM 909 N N . TRP A 1 112 ? 6.123 6.746 -8.696 1.00 71.75 112 TRP A N 1
ATOM 910 C CA . TRP A 1 112 ? 4.842 7.004 -8.038 1.00 71.75 112 TRP A CA 1
ATOM 911 C C . TRP A 1 112 ? 4.695 6.210 -6.738 1.00 71.75 112 TRP A C 1
ATOM 913 O O . TRP A 1 112 ? 4.259 6.770 -5.729 1.00 71.75 112 TRP A O 1
ATOM 923 N N . ARG A 1 113 ? 5.104 4.935 -6.732 1.00 72.38 113 ARG A N 1
ATOM 924 C CA . ARG A 1 113 ? 5.144 4.103 -5.521 1.00 72.38 113 ARG A CA 1
ATOM 925 C C . ARG A 1 113 ? 6.032 4.736 -4.455 1.00 72.38 113 ARG A C 1
ATOM 927 O O . ARG A 1 113 ? 5.581 4.910 -3.326 1.00 72.38 113 ARG A O 1
ATOM 934 N N . ASP A 1 114 ? 7.271 5.066 -4.804 1.00 73.81 114 ASP A N 1
ATOM 935 C CA . ASP A 1 114 ? 8.252 5.566 -3.838 1.00 73.81 114 ASP A CA 1
ATOM 936 C C . ASP A 1 114 ? 7.791 6.892 -3.222 1.00 73.81 114 ASP A C 1
ATOM 938 O O . ASP A 1 114 ? 7.820 7.046 -2.001 1.00 73.81 114 ASP A O 1
ATOM 942 N N . ARG A 1 115 ? 7.233 7.791 -4.043 1.00 76.31 115 ARG A N 1
ATOM 943 C CA . ARG A 1 115 ? 6.636 9.050 -3.582 1.00 76.31 115 ARG A CA 1
ATOM 944 C C . ARG A 1 115 ? 5.477 8.825 -2.607 1.00 76.31 115 ARG A C 1
ATOM 946 O O . ARG A 1 115 ? 5.468 9.405 -1.529 1.00 76.31 115 ARG A O 1
ATOM 953 N N . LEU A 1 116 ? 4.518 7.960 -2.947 1.00 76.81 116 LEU A N 1
ATOM 954 C CA . LEU A 1 116 ? 3.379 7.665 -2.066 1.00 76.81 116 LEU A CA 1
ATOM 955 C C . LEU A 1 116 ? 3.813 7.031 -0.735 1.00 76.81 116 LEU A C 1
ATOM 957 O O . LEU A 1 116 ? 3.222 7.324 0.309 1.00 76.81 116 LEU A O 1
ATOM 961 N N . LEU A 1 117 ? 4.835 6.171 -0.757 1.00 69.06 117 LEU A N 1
ATOM 962 C CA . LEU A 1 117 ? 5.391 5.560 0.451 1.00 69.06 117 LEU A CA 1
ATOM 963 C C . LEU A 1 117 ? 6.091 6.594 1.340 1.00 69.06 117 LEU A C 1
ATOM 965 O O . LEU A 1 117 ? 5.874 6.599 2.555 1.00 69.06 117 LEU A O 1
ATOM 969 N N . GLU A 1 118 ? 6.893 7.477 0.747 1.00 75.75 118 GLU A N 1
ATOM 970 C CA . GLU A 1 118 ? 7.585 8.553 1.457 1.00 75.75 118 GLU A CA 1
ATOM 971 C C . GLU A 1 118 ? 6.591 9.543 2.081 1.00 75.75 118 GLU A C 1
ATOM 973 O O . GLU A 1 118 ? 6.643 9.799 3.288 1.00 75.75 118 GLU A O 1
ATOM 978 N N . ASP A 1 119 ? 5.611 10.003 1.302 1.00 74.62 119 ASP A N 1
ATOM 979 C CA . ASP A 1 119 ? 4.595 10.958 1.748 1.00 74.62 119 ASP A CA 1
ATOM 980 C C . ASP A 1 119 ? 3.679 10.390 2.833 1.00 74.62 119 ASP A C 1
ATOM 982 O O . ASP A 1 119 ? 3.310 11.095 3.781 1.00 74.62 119 ASP A O 1
ATOM 986 N N . GLY A 1 120 ? 3.315 9.108 2.726 1.00 66.75 120 GLY A N 1
ATOM 987 C CA . GLY A 1 120 ? 2.548 8.406 3.753 1.00 66.75 120 GLY A CA 1
ATOM 988 C C . GLY A 1 120 ? 3.330 8.255 5.063 1.00 66.75 120 GLY A C 1
ATOM 989 O O . GLY A 1 120 ? 2.760 8.387 6.152 1.00 66.75 120 GLY A O 1
ATOM 990 N N . ALA A 1 121 ? 4.643 8.026 4.982 1.00 71.19 121 ALA A N 1
ATOM 991 C CA . ALA A 1 121 ? 5.523 7.988 6.148 1.00 71.19 121 ALA A CA 1
ATOM 992 C C . ALA A 1 121 ? 5.750 9.383 6.755 1.00 71.19 121 ALA A C 1
ATOM 994 O O . ALA A 1 121 ? 5.871 9.518 7.974 1.00 71.19 121 ALA A O 1
ATOM 995 N N . GLU A 1 122 ? 5.805 10.435 5.938 1.00 73.38 122 GLU A N 1
ATOM 996 C CA . GLU A 1 122 ? 5.847 11.820 6.409 1.00 73.38 122 GLU A CA 1
ATOM 997 C C . GLU A 1 122 ? 4.548 12.212 7.125 1.00 73.38 122 GLU A C 1
ATOM 999 O O . GLU A 1 122 ? 4.606 12.703 8.253 1.00 73.38 122 GLU A O 1
ATOM 1004 N N . TYR A 1 123 ? 3.379 11.887 6.561 1.00 71.12 123 TYR A N 1
ATOM 1005 C CA . TYR A 1 123 ? 2.080 12.126 7.201 1.00 71.12 123 TYR A CA 1
ATOM 1006 C C . TYR A 1 123 ? 2.017 11.567 8.631 1.00 71.12 123 TYR A C 1
ATOM 1008 O O . TYR A 1 123 ? 1.602 12.276 9.548 1.00 71.12 123 TYR A O 1
ATOM 1016 N N . LYS A 1 124 ? 2.494 10.331 8.846 1.00 73.62 124 LYS A N 1
ATOM 1017 C CA . LYS A 1 124 ? 2.526 9.694 10.177 1.00 73.62 124 LYS A CA 1
ATOM 1018 C C . LYS A 1 124 ? 3.426 10.415 11.189 1.00 73.62 124 LYS A C 1
ATOM 1020 O O . LYS A 1 124 ? 3.220 10.259 12.389 1.00 73.62 124 LYS A O 1
ATOM 1025 N N . ARG A 1 125 ? 4.427 11.174 10.731 1.00 79.56 125 ARG A N 1
ATOM 1026 C CA . ARG A 1 125 ? 5.396 11.887 11.584 1.00 79.56 125 ARG A CA 1
ATOM 1027 C C . ARG A 1 125 ? 4.961 13.310 11.926 1.00 79.56 125 ARG A C 1
ATOM 1029 O O . ARG A 1 125 ? 5.395 13.854 12.941 1.00 79.56 125 ARG A O 1
ATOM 1036 N N . ILE A 1 126 ? 4.119 13.930 11.102 1.00 79.69 126 ILE A N 1
ATOM 1037 C CA . ILE A 1 126 ? 3.652 15.296 11.340 1.00 79.69 126 ILE A CA 1
ATOM 1038 C C . ILE A 1 126 ? 2.701 15.305 12.541 1.00 79.69 126 ILE A C 1
ATOM 1040 O O . ILE A 1 126 ? 1.700 14.602 12.556 1.00 79.69 126 ILE A O 1
ATOM 1044 N N . THR A 1 127 ? 2.965 16.166 13.522 1.00 76.00 127 THR A N 1
ATOM 1045 C CA . THR A 1 127 ? 2.124 16.329 14.725 1.00 76.00 127 THR A CA 1
ATOM 1046 C C . THR A 1 127 ? 1.206 17.552 14.660 1.00 76.00 127 THR A C 1
ATOM 1048 O O . THR A 1 127 ? 0.229 17.656 15.398 1.00 76.00 127 THR A O 1
ATOM 1051 N N . LYS A 1 128 ? 1.502 18.513 13.775 1.00 86.81 128 LYS A N 1
ATOM 1052 C CA . LYS A 1 128 ? 0.717 19.743 13.616 1.00 86.81 128 LYS A CA 1
ATOM 1053 C C . LYS A 1 128 ? -0.460 19.505 12.667 1.00 86.81 128 LYS A C 1
ATOM 1055 O O . LYS A 1 128 ? -0.250 19.286 11.476 1.00 86.81 128 LYS A O 1
ATOM 1060 N N . PHE A 1 129 ? -1.687 19.674 13.162 1.00 73.50 129 PHE A N 1
ATOM 1061 C CA . PHE A 1 129 ? -2.935 19.504 12.396 1.00 73.50 129 PHE A CA 1
ATOM 1062 C C . PHE A 1 129 ? -2.953 20.235 11.042 1.00 73.50 129 PHE A C 1
ATOM 1064 O O . PHE A 1 129 ? -3.360 19.669 10.031 1.00 73.50 129 PHE A O 1
ATOM 1071 N N . GLY A 1 130 ? -2.474 21.483 10.986 1.00 77.44 130 GLY A N 1
ATOM 1072 C CA . GLY A 1 130 ? -2.432 22.250 9.734 1.00 77.44 130 GLY A CA 1
ATOM 1073 C C . GLY A 1 130 ? -1.473 21.671 8.688 1.00 77.44 130 GLY A C 1
ATOM 1074 O O . GLY A 1 130 ? -1.757 21.727 7.494 1.00 77.44 130 GLY A O 1
ATOM 1075 N N . ALA A 1 131 ? -0.357 21.085 9.125 1.00 72.50 131 ALA A N 1
ATOM 1076 C CA . ALA A 1 131 ? 0.590 20.416 8.240 1.00 72.50 131 ALA A CA 1
ATOM 1077 C C . ALA A 1 131 ? 0.075 19.030 7.818 1.00 72.50 131 ALA A C 1
ATOM 1079 O O . ALA A 1 131 ? 0.143 18.709 6.636 1.00 72.50 131 ALA A O 1
ATOM 1080 N N . GLN A 1 132 ? -0.552 18.273 8.729 1.00 73.12 132 GLN A N 1
ATOM 1081 C CA . GLN A 1 132 ? -1.219 17.007 8.395 1.00 73.12 132 GLN A CA 1
ATOM 1082 C C . GLN A 1 132 ? -2.307 17.205 7.335 1.00 73.12 132 GLN A C 1
ATOM 1084 O O . GLN A 1 132 ? -2.378 16.442 6.377 1.00 73.12 132 GLN A O 1
ATOM 1089 N N . LYS A 1 133 ? -3.132 18.254 7.467 1.00 79.12 133 LYS A N 1
ATOM 1090 C CA . LYS A 1 133 ? -4.197 18.562 6.502 1.00 79.12 133 LYS A CA 1
ATOM 1091 C C . LYS A 1 133 ? -3.642 18.853 5.105 1.00 79.12 133 LYS A C 1
ATOM 1093 O O . LYS A 1 133 ? -4.201 18.371 4.126 1.00 79.12 133 LYS A O 1
ATOM 1098 N N . ARG A 1 134 ? -2.544 19.611 5.005 1.00 80.38 134 ARG A N 1
ATOM 1099 C CA . ARG A 1 134 ? -1.873 19.881 3.720 1.00 80.38 134 ARG A CA 1
ATOM 1100 C C . ARG A 1 134 ? -1.269 18.616 3.117 1.00 80.38 134 ARG A C 1
ATOM 1102 O O . ARG A 1 134 ? -1.450 18.378 1.929 1.00 80.38 134 ARG A O 1
ATOM 1109 N N . GLN A 1 135 ? -0.630 17.784 3.938 1.00 76.00 135 GLN A N 1
ATOM 1110 C CA . GLN A 1 135 ? -0.074 16.514 3.477 1.00 76.00 135 GLN A CA 1
ATOM 1111 C C . GLN A 1 135 ? -1.172 15.569 2.978 1.00 76.00 135 GLN A C 1
ATOM 1113 O O . GLN A 1 135 ? -1.041 14.971 1.917 1.00 76.00 135 GLN A O 1
ATOM 1118 N N . LEU A 1 136 ? -2.312 15.512 3.671 1.00 79.88 136 LEU A N 1
ATOM 1119 C CA . LEU A 1 136 ? -3.467 14.727 3.236 1.00 79.88 136 LEU A CA 1
ATOM 1120 C C . LEU A 1 136 ? -4.036 15.226 1.896 1.00 79.88 136 LEU A C 1
ATOM 1122 O O . LEU A 1 136 ? -4.409 14.422 1.046 1.00 79.88 136 LEU A O 1
ATOM 1126 N N . GLN A 1 137 ? -4.069 16.545 1.676 1.00 85.06 137 GLN A N 1
ATOM 1127 C CA . GLN A 1 137 ? -4.468 17.126 0.388 1.00 85.06 137 GLN A CA 1
ATOM 1128 C C . GLN A 1 137 ? -3.491 16.766 -0.737 1.00 85.06 137 GLN A C 1
ATOM 1130 O O . GLN A 1 137 ? -3.921 16.515 -1.863 1.00 85.06 137 GLN A O 1
ATOM 1135 N N . TYR A 1 138 ? -2.190 16.732 -0.443 1.00 83.75 138 TYR A N 1
ATOM 1136 C CA . TYR A 1 138 ? -1.166 16.342 -1.405 1.00 83.75 138 TYR A CA 1
ATOM 1137 C C . TYR A 1 138 ? -1.250 14.852 -1.760 1.00 83.75 138 TYR A C 1
ATOM 1139 O O . TYR A 1 138 ? -1.356 14.524 -2.942 1.00 83.75 138 TYR A O 1
ATOM 1147 N N . ILE A 1 139 ? -1.356 13.970 -0.762 1.00 79.38 139 ILE A N 1
ATOM 1148 C CA . ILE A 1 139 ? -1.622 12.537 -0.964 1.00 79.38 139 ILE A CA 1
ATOM 1149 C C . ILE A 1 139 ? -2.904 12.349 -1.788 1.00 79.38 139 ILE A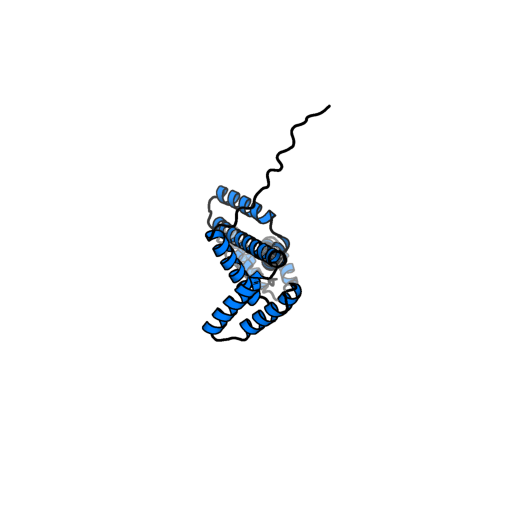 C 1
ATOM 1151 O O . ILE A 1 139 ? -2.905 11.623 -2.777 1.00 79.38 139 ILE A O 1
ATOM 1155 N N . GLY A 1 140 ? -3.978 13.077 -1.464 1.00 83.12 140 GLY A N 1
ATOM 1156 C CA . GLY A 1 140 ? -5.223 13.048 -2.234 1.00 83.12 140 GLY A CA 1
ATOM 1157 C C . GLY A 1 140 ? -5.061 13.515 -3.685 1.00 83.12 140 GLY A C 1
ATOM 1158 O O . GLY A 1 140 ? -5.727 12.990 -4.574 1.00 83.12 140 GLY A O 1
ATOM 1159 N N . LYS A 1 141 ? -4.156 14.466 -3.965 1.00 87.25 141 LYS A N 1
ATOM 1160 C CA . LYS A 1 141 ? -3.815 14.850 -5.342 1.00 87.25 141 LYS A CA 1
ATOM 1161 C C . LYS A 1 141 ? -3.116 13.711 -6.076 1.00 87.25 141 LYS A C 1
ATOM 1163 O O . LYS A 1 141 ? -3.487 13.471 -7.219 1.00 87.25 141 LYS A O 1
ATOM 1168 N N . LEU A 1 142 ? -2.169 13.031 -5.432 1.00 82.25 142 LEU A N 1
ATOM 1169 C CA . LEU A 1 142 ? -1.454 11.895 -6.017 1.00 82.25 142 LEU A CA 1
ATOM 1170 C C . LEU A 1 142 ? -2.386 10.704 -6.284 1.00 82.25 142 LEU A C 1
ATOM 1172 O O . LEU A 1 142 ? -2.281 10.055 -7.317 1.00 82.25 142 LEU A O 1
ATOM 1176 N N . MET A 1 143 ? -3.355 10.454 -5.401 1.00 82.81 143 MET A N 1
ATOM 1177 C CA . MET A 1 143 ? -4.300 9.341 -5.545 1.00 82.81 143 MET A CA 1
ATOM 1178 C C . MET A 1 143 ? -5.284 9.479 -6.717 1.00 82.81 143 MET A C 1
ATOM 1180 O O . MET A 1 143 ? -5.920 8.494 -7.073 1.00 82.81 143 MET A O 1
ATOM 1184 N N . ARG A 1 144 ? -5.430 10.661 -7.335 1.00 83.38 144 ARG A N 1
ATOM 1185 C CA . ARG A 1 144 ? -6.365 10.866 -8.461 1.00 83.38 144 ARG A CA 1
ATOM 1186 C C . ARG A 1 144 ? -5.972 10.132 -9.740 1.00 83.38 144 ARG A C 1
ATOM 1188 O O . ARG A 1 144 ? -6.836 9.884 -10.572 1.00 83.38 144 ARG A O 1
ATOM 1195 N N . GLU A 1 145 ? -4.694 9.812 -9.891 1.00 79.94 145 GLU A N 1
ATOM 1196 C CA . GLU A 1 145 ? -4.150 9.117 -11.064 1.00 79.94 145 GLU A CA 1
ATOM 1197 C C . GLU A 1 145 ? -4.018 7.601 -10.823 1.00 79.94 145 GLU A C 1
ATOM 1199 O O . GLU A 1 145 ? -3.528 6.872 -11.681 1.00 79.94 145 GLU A O 1
ATOM 1204 N N . VAL A 1 146 ? -4.469 7.115 -9.659 1.00 79.62 146 VAL A N 1
ATOM 1205 C CA . VAL A 1 146 ? -4.361 5.715 -9.234 1.00 79.62 146 VAL A CA 1
ATOM 1206 C C . VAL A 1 146 ? -5.743 5.069 -9.218 1.00 79.62 146 VAL A C 1
ATOM 1208 O O . VAL A 1 146 ? -6.706 5.640 -8.708 1.00 79.62 146 VAL A O 1
ATOM 1211 N N . GLU A 1 147 ? -5.844 3.840 -9.721 1.00 84.12 147 GLU A N 1
ATOM 1212 C CA . GLU A 1 147 ? -7.051 3.030 -9.566 1.00 84.12 147 GLU A CA 1
ATOM 1213 C C . GLU A 1 147 ? -7.240 2.639 -8.088 1.00 84.12 147 GLU A C 1
ATOM 1215 O O . GLU A 1 147 ? -6.463 1.871 -7.518 1.00 84.12 147 GLU A O 1
ATOM 1220 N N . THR A 1 148 ? -8.268 3.186 -7.434 1.00 84.25 148 THR A N 1
ATOM 1221 C CA . THR A 1 148 ? -8.472 3.031 -5.982 1.00 84.25 148 THR A CA 1
ATOM 1222 C C . THR A 1 148 ? -9.284 1.798 -5.593 1.00 84.25 148 THR A C 1
ATOM 1224 O O . THR A 1 148 ? -9.240 1.393 -4.430 1.00 84.25 148 THR A O 1
ATOM 1227 N N . ALA A 1 149 ? -9.993 1.168 -6.534 1.00 81.81 149 ALA A N 1
ATOM 1228 C CA . ALA A 1 149 ? -10.860 0.022 -6.249 1.00 81.81 149 ALA A CA 1
ATOM 1229 C C . ALA A 1 149 ? -10.119 -1.157 -5.574 1.00 81.81 149 ALA A C 1
ATOM 1231 O O . ALA A 1 149 ? -10.614 -1.648 -4.555 1.00 81.81 149 ALA A O 1
ATOM 1232 N N . PRO A 1 150 ? -8.909 -1.568 -6.015 1.00 86.38 150 PRO A N 1
ATOM 1233 C CA . PRO A 1 150 ? -8.151 -2.627 -5.342 1.00 86.38 150 PRO A CA 1
ATOM 1234 C C . PRO A 1 150 ? -7.712 -2.247 -3.921 1.00 86.38 150 PRO A C 1
ATOM 1236 O O . PRO A 1 150 ? -7.677 -3.093 -3.027 1.00 86.38 150 PRO A O 1
ATOM 1239 N N . ILE A 1 151 ? -7.391 -0.967 -3.702 1.00 80.12 151 ILE A N 1
ATOM 1240 C CA . ILE A 1 151 ? -6.971 -0.441 -2.396 1.00 80.12 151 ILE A CA 1
ATOM 1241 C C . ILE A 1 151 ? -8.141 -0.499 -1.412 1.00 80.12 151 ILE A C 1
ATOM 1243 O O . ILE A 1 151 ? -7.978 -0.982 -0.292 1.00 80.12 151 ILE A O 1
ATOM 1247 N N . LEU A 1 152 ? -9.325 -0.052 -1.841 1.00 78.50 152 LEU A N 1
ATOM 1248 C CA . LEU A 1 152 ? -10.546 -0.083 -1.034 1.00 78.50 152 LEU A CA 1
ATOM 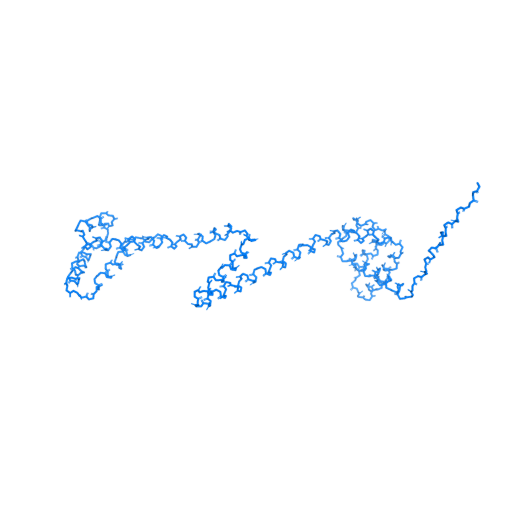1249 C C . LEU A 1 152 ? -10.950 -1.512 -0.677 1.00 78.50 152 LEU A C 1
ATOM 1251 O O . LEU A 1 152 ? -11.140 -1.802 0.498 1.00 78.50 152 LEU A O 1
ATOM 1255 N N . ALA A 1 153 ? -10.965 -2.427 -1.650 1.00 79.12 153 ALA A N 1
ATOM 1256 C CA . ALA A 1 153 ? -11.280 -3.832 -1.395 1.00 79.12 153 ALA A CA 1
ATOM 1257 C C . ALA A 1 153 ? -10.333 -4.462 -0.357 1.00 79.12 153 ALA A C 1
ATOM 1259 O O . ALA A 1 153 ? -10.755 -5.245 0.496 1.00 79.12 153 ALA A O 1
ATOM 1260 N N . LYS A 1 154 ? -9.043 -4.100 -0.388 1.00 83.31 154 LYS A N 1
ATOM 1261 C CA . LYS A 1 154 ? -8.071 -4.597 0.589 1.00 83.31 154 LYS A CA 1
ATOM 1262 C C . LYS A 1 154 ? -8.262 -3.983 1.977 1.00 83.31 154 LYS A C 1
ATOM 1264 O O . LYS A 1 154 ? -8.149 -4.703 2.968 1.00 83.31 154 LYS A O 1
ATOM 1269 N N . LEU A 1 155 ? -8.560 -2.684 2.045 1.00 79.62 155 LEU A N 1
ATOM 1270 C CA . LEU A 1 155 ? -8.885 -1.998 3.296 1.00 79.62 155 LEU A CA 1
ATOM 1271 C C . LEU A 1 155 ? -10.155 -2.567 3.928 1.00 79.62 155 LEU A C 1
ATOM 1273 O O . LEU A 1 155 ? -10.165 -2.799 5.131 1.00 79.62 155 LEU A O 1
ATOM 1277 N N . ASP A 1 156 ? -11.188 -2.845 3.137 1.00 77.00 156 ASP A N 1
ATOM 1278 C CA . ASP A 1 156 ? -12.427 -3.457 3.617 1.00 77.00 156 ASP A CA 1
ATOM 1279 C C . ASP A 1 156 ? -12.189 -4.872 4.141 1.00 77.00 156 ASP A C 1
ATOM 1281 O O . ASP A 1 156 ? -12.686 -5.213 5.211 1.00 77.00 156 ASP A O 1
ATOM 1285 N N . ALA A 1 157 ? -11.354 -5.669 3.470 1.00 77.06 157 ALA A N 1
ATOM 1286 C CA . ALA A 1 157 ? -10.968 -6.986 3.971 1.00 77.06 157 ALA A CA 1
ATOM 1287 C C . ALA A 1 157 ? -10.237 -6.915 5.327 1.00 77.06 157 ALA A C 1
ATOM 1289 O O . ALA A 1 157 ? -10.431 -7.779 6.176 1.00 77.06 157 ALA A O 1
ATOM 1290 N N . TRP A 1 158 ? -9.405 -5.893 5.553 1.00 76.12 158 TRP A N 1
ATOM 1291 C CA . TRP A 1 158 ? -8.741 -5.686 6.847 1.00 76.12 158 TRP A CA 1
ATOM 1292 C C . TRP A 1 158 ? -9.670 -5.096 7.912 1.00 76.12 158 TRP A C 1
ATOM 1294 O O . TRP A 1 158 ? -9.571 -5.445 9.088 1.00 76.12 158 TRP A O 1
ATOM 1304 N N . ASN A 1 159 ? -10.572 -4.203 7.513 1.00 75.31 159 ASN A N 1
ATOM 1305 C CA . ASN A 1 159 ? -11.466 -3.500 8.421 1.00 75.31 159 ASN A CA 1
ATOM 1306 C C . ASN A 1 159 ? -12.727 -4.295 8.760 1.00 75.31 159 ASN A C 1
ATOM 1308 O O . ASN A 1 159 ? -13.327 -3.994 9.785 1.00 75.31 159 ASN A O 1
ATOM 1312 N N . GLY A 1 160 ? -13.136 -5.282 7.958 1.00 70.81 160 GLY A N 1
ATOM 1313 C CA . GLY A 1 160 ? -14.319 -6.112 8.214 1.00 70.81 160 GLY A CA 1
ATOM 1314 C C . GLY A 1 160 ? -14.280 -6.729 9.611 1.00 70.81 160 GLY A C 1
ATOM 1315 O O . GLY A 1 160 ? -15.136 -6.427 10.439 1.00 70.81 160 GLY A O 1
ATOM 1316 N N . THR A 1 161 ? -13.187 -7.424 9.933 1.00 65.81 161 THR A N 1
ATOM 1317 C CA . THR A 1 161 ? -12.947 -7.994 11.268 1.00 65.81 161 THR A CA 1
ATOM 1318 C C . THR A 1 161 ? -12.892 -6.921 12.363 1.00 65.81 161 THR A C 1
ATOM 1320 O O . THR A 1 161 ? -13.373 -7.130 13.471 1.00 65.81 161 THR A O 1
ATOM 1323 N N . SER A 1 162 ? -12.340 -5.738 12.069 1.00 74.62 162 SER A N 1
ATOM 1324 C CA . SER A 1 162 ? -12.245 -4.631 13.036 1.00 74.62 162 SER A CA 1
ATOM 1325 C C . SER A 1 162 ? -13.607 -3.994 13.344 1.00 74.62 162 SER A C 1
ATOM 1327 O O . SER A 1 162 ? -13.904 -3.661 14.493 1.00 74.62 162 SER A O 1
ATOM 1329 N N . ARG A 1 163 ? -14.461 -3.842 12.325 1.00 78.62 163 ARG A N 1
ATOM 1330 C CA . ARG A 1 163 ? -15.814 -3.284 12.448 1.00 78.62 163 ARG A CA 1
ATOM 1331 C C . ARG A 1 163 ? -16.729 -4.231 13.206 1.00 78.62 163 ARG A C 1
ATOM 1333 O O . ARG A 1 163 ? -17.443 -3.772 14.090 1.00 78.62 163 ARG A O 1
ATOM 1340 N N . GLU A 1 164 ? -16.674 -5.522 12.895 1.00 83.00 164 GLU A N 1
ATOM 1341 C CA . GLU A 1 164 ? -17.422 -6.560 13.610 1.00 83.00 164 GLU A CA 1
ATOM 1342 C C . GLU A 1 164 ? -16.982 -6.636 15.073 1.00 83.00 164 GLU A C 1
ATOM 1344 O O . GLU A 1 164 ? -17.821 -6.578 15.969 1.00 83.00 164 GLU A O 1
ATOM 1349 N N . HIS A 1 165 ? -15.672 -6.638 15.337 1.00 83.88 165 HIS A N 1
ATOM 1350 C CA . HIS A 1 165 ? -15.142 -6.633 16.701 1.00 83.88 165 HIS A CA 1
ATOM 1351 C C . HIS A 1 165 ? -15.545 -5.363 17.469 1.00 83.88 165 HIS A C 1
ATOM 1353 O O . HIS A 1 165 ? -15.949 -5.437 18.626 1.00 83.88 165 HIS A O 1
ATOM 1359 N N . THR A 1 166 ? -15.477 -4.187 16.840 1.00 86.25 166 THR A N 1
ATOM 1360 C CA . THR A 1 166 ? -15.880 -2.919 17.472 1.00 86.25 166 THR A CA 1
ATOM 1361 C C . THR A 1 166 ? -17.384 -2.897 17.759 1.00 86.25 166 THR A C 1
ATOM 1363 O O . THR A 1 166 ? -17.794 -2.493 18.844 1.00 86.25 166 THR A O 1
ATOM 1366 N N . ALA A 1 167 ? -18.212 -3.383 16.830 1.00 88.62 167 ALA A N 1
ATOM 1367 C CA . ALA A 1 167 ? -19.649 -3.535 17.041 1.00 88.62 167 ALA A CA 1
ATOM 1368 C C . ALA A 1 167 ? -19.956 -4.516 18.185 1.00 88.62 167 ALA A C 1
ATOM 1370 O O . ALA A 1 167 ? -20.802 -4.219 19.025 1.00 88.62 167 ALA A O 1
ATOM 1371 N N . TRP A 1 168 ? -19.225 -5.631 18.270 1.00 93.12 168 TRP A N 1
ATOM 1372 C CA . TRP A 1 168 ? -19.318 -6.582 19.377 1.00 93.12 168 TRP A CA 1
ATOM 1373 C C . TRP A 1 168 ? -18.934 -5.948 20.721 1.00 93.12 168 TRP A C 1
ATOM 1375 O O . TRP A 1 168 ? -19.672 -6.091 21.693 1.00 93.12 168 TRP A O 1
ATOM 1385 N N . LEU A 1 169 ? -17.843 -5.175 20.793 1.00 92.62 169 LEU A N 1
ATOM 1386 C CA . LEU A 1 169 ? -17.472 -4.457 22.021 1.00 92.62 169 LEU A CA 1
ATOM 1387 C C . LEU A 1 169 ? -18.564 -3.471 22.446 1.00 92.62 169 LEU A C 1
ATOM 1389 O O . LEU A 1 169 ? -18.929 -3.450 23.619 1.00 92.62 169 LEU A O 1
ATOM 1393 N N . HIS A 1 170 ? -19.130 -2.709 21.507 1.00 93.81 170 HIS A N 1
ATOM 1394 C CA . HIS A 1 170 ? -20.246 -1.812 21.806 1.00 93.81 170 HIS A CA 1
ATOM 1395 C C . HIS A 1 170 ? -21.497 -2.566 22.260 1.00 93.81 170 HIS A C 1
ATOM 1397 O O . HIS A 1 170 ? -22.169 -2.118 23.184 1.00 93.81 170 HIS A O 1
ATOM 1403 N N . GLN A 1 171 ? -21.797 -3.726 21.672 1.00 94.12 171 GLN A N 1
ATOM 1404 C CA . GLN A 1 171 ? -22.886 -4.588 22.130 1.00 94.12 171 GLN A CA 1
ATOM 1405 C C . GLN A 1 171 ? -22.655 -5.045 23.579 1.00 94.12 171 GLN A C 1
ATOM 1407 O O . GLN A 1 171 ? -23.573 -5.001 24.397 1.00 94.12 171 GLN A O 1
ATOM 1412 N N . VAL A 1 172 ? -21.426 -5.437 23.926 1.00 95.06 172 VAL A N 1
ATOM 1413 C CA . VAL A 1 172 ? -21.048 -5.809 25.297 1.00 95.06 172 VAL A CA 1
ATOM 1414 C C . VAL A 1 172 ? -21.187 -4.619 26.260 1.00 95.06 172 VAL A C 1
ATOM 1416 O O . VAL A 1 172 ? -21.689 -4.784 27.373 1.00 95.06 172 VAL A O 1
ATOM 1419 N N . GLU A 1 173 ? -20.768 -3.417 25.853 1.00 95.00 173 GLU A N 1
ATOM 1420 C CA . GLU A 1 173 ? -20.928 -2.187 26.644 1.00 95.00 173 GLU A CA 1
ATOM 1421 C C . GLU A 1 173 ? -22.404 -1.859 26.892 1.00 95.00 173 GLU A C 1
ATOM 1423 O O . GLU A 1 173 ? -22.786 -1.615 28.036 1.00 95.00 173 GLU A O 1
ATOM 1428 N N . GLN A 1 174 ? -23.239 -1.939 25.853 1.00 95.44 174 GLN A N 1
ATOM 1429 C CA . GLN A 1 174 ? -24.683 -1.719 25.953 1.00 95.44 174 GLN A CA 1
ATOM 1430 C C . GLN A 1 174 ? -25.338 -2.711 26.913 1.00 95.44 174 GLN A C 1
ATOM 1432 O O . GLN A 1 174 ? -26.148 -2.309 27.743 1.00 95.44 174 GLN A O 1
ATOM 1437 N N . TRP A 1 175 ? -24.961 -3.992 26.854 1.00 95.50 175 TRP A N 1
ATOM 1438 C CA . TRP A 1 175 ? -25.448 -4.991 27.805 1.00 95.50 175 TRP A CA 1
ATOM 1439 C C . TRP A 1 175 ? -25.039 -4.676 29.238 1.00 95.50 175 TRP A C 1
ATOM 1441 O O . TRP A 1 175 ? -25.880 -4.733 30.130 1.00 95.50 175 TRP A O 1
ATOM 1451 N N . ARG A 1 176 ? -23.772 -4.319 29.476 1.00 95.38 176 ARG A N 1
ATOM 1452 C CA . ARG A 1 176 ? -23.307 -3.920 30.812 1.00 95.38 176 ARG A CA 1
ATOM 1453 C C . ARG A 1 176 ? -24.145 -2.767 31.354 1.00 95.38 176 ARG A C 1
ATOM 1455 O O . ARG A 1 176 ? -24.583 -2.841 32.496 1.00 95.38 176 ARG A O 1
ATOM 1462 N N . ASP A 1 177 ? -24.340 -1.722 30.558 1.00 95.75 177 ASP A N 1
ATOM 1463 C CA . ASP A 1 177 ? -25.047 -0.520 31.001 1.00 95.75 177 ASP A CA 1
ATOM 1464 C C . ASP A 1 177 ? -26.528 -0.832 31.256 1.00 95.75 177 ASP A C 1
ATOM 1466 O O . ASP A 1 177 ? -27.051 -0.525 32.328 1.00 95.75 177 ASP A O 1
ATOM 1470 N N . ARG A 1 178 ? -27.156 -1.595 30.356 1.00 95.56 178 ARG A N 1
ATOM 1471 C CA . ARG A 1 178 ? -28.544 -2.044 30.490 1.00 95.56 178 ARG A CA 1
ATOM 1472 C C . ARG A 1 178 ? -28.772 -2.924 31.722 1.00 95.56 178 ARG A C 1
ATOM 1474 O O . ARG A 1 178 ? -29.783 -2.760 32.392 1.00 95.56 178 ARG A O 1
ATOM 1481 N N . LEU A 1 179 ? -27.833 -3.806 32.078 1.00 93.81 179 LEU A N 1
ATOM 1482 C CA . LEU A 1 179 ? -27.923 -4.645 33.286 1.00 93.81 179 LEU A CA 1
ATOM 1483 C C . LEU A 1 179 ? -27.935 -3.844 34.597 1.00 93.81 179 LEU A C 1
ATOM 1485 O O . LEU A 1 179 ? -28.346 -4.375 35.629 1.00 93.81 179 LEU A O 1
ATOM 1489 N N . LEU A 1 180 ? -27.436 -2.606 34.588 1.00 93.06 180 LEU A N 1
ATOM 1490 C CA . LEU A 1 180 ? -27.480 -1.717 35.750 1.00 93.06 180 LEU A CA 1
ATOM 1491 C C . LEU A 1 180 ? -28.751 -0.856 35.780 1.00 93.06 180 LEU A C 1
ATOM 1493 O O . LEU A 1 180 ? -29.085 -0.323 36.835 1.00 93.06 180 LEU A O 1
ATOM 1497 N N . GLU A 1 181 ? -29.434 -0.691 34.651 1.00 92.62 181 GLU A N 1
ATOM 1498 C CA . GLU A 1 181 ? -30.618 0.166 34.527 1.00 92.62 181 GLU A CA 1
ATOM 1499 C C . GLU A 1 181 ? -31.926 -0.626 34.614 1.00 92.62 181 GLU A C 1
ATOM 1501 O O . GLU A 1 181 ? -32.888 -0.158 35.221 1.00 92.62 181 GLU A O 1
ATOM 1506 N N . ASP A 1 182 ? -31.947 -1.830 34.044 1.00 90.31 182 ASP A N 1
ATOM 1507 C CA . ASP A 1 182 ? -33.136 -2.659 33.878 1.00 90.31 182 ASP A CA 1
ATOM 1508 C C . ASP A 1 182 ? -32.963 -4.016 34.581 1.00 90.31 182 ASP A C 1
ATOM 1510 O O . ASP A 1 182 ? -32.057 -4.799 34.281 1.00 90.31 182 ASP A O 1
ATOM 1514 N N . GLY A 1 183 ? -33.859 -4.304 35.529 1.00 78.62 183 GLY A N 1
ATOM 1515 C CA . GLY A 1 183 ? -33.868 -5.561 36.279 1.00 78.62 183 GLY A CA 1
ATOM 1516 C C . GLY A 1 183 ? -34.220 -6.782 35.423 1.00 78.62 183 GLY A C 1
ATOM 1517 O O . GLY A 1 183 ? -33.762 -7.887 35.731 1.00 78.62 183 GLY A O 1
ATOM 1518 N N . ASP A 1 184 ? -34.963 -6.589 34.330 1.00 89.88 184 ASP A N 1
ATOM 1519 C CA . ASP A 1 184 ? -35.381 -7.664 33.427 1.00 89.88 184 ASP A CA 1
ATOM 1520 C C . ASP A 1 184 ? -34.293 -8.014 32.398 1.00 89.88 184 ASP A C 1
ATOM 1522 O O . ASP A 1 184 ? -34.263 -9.133 31.874 1.00 89.88 184 ASP A O 1
ATOM 1526 N N . ALA A 1 185 ? -33.322 -7.119 32.179 1.00 92.31 185 ALA A N 1
ATOM 1527 C CA . ALA A 1 185 ? -32.225 -7.319 31.231 1.00 92.31 185 ALA A CA 1
ATOM 1528 C C . ALA A 1 185 ? -31.362 -8.548 31.558 1.00 92.31 185 ALA A C 1
ATOM 1530 O O . ALA A 1 185 ? -30.856 -9.215 30.655 1.00 92.31 185 ALA A O 1
ATOM 1531 N N . LEU A 1 186 ? -31.214 -8.897 32.841 1.00 91.50 186 LEU A N 1
ATOM 1532 C CA . LEU A 1 186 ? -30.501 -10.115 33.228 1.00 91.50 186 LEU A CA 1
ATOM 1533 C C . LEU A 1 186 ? -31.245 -11.372 32.764 1.00 91.50 186 LEU A C 1
ATOM 1535 O O . LEU A 1 186 ? -30.613 -12.332 32.327 1.00 91.50 186 LEU A O 1
ATOM 1539 N N . THR A 1 187 ? -32.573 -11.379 32.860 1.00 91.56 187 THR A N 1
ATOM 1540 C CA . THR A 1 187 ? -33.396 -12.509 32.417 1.00 91.56 187 THR A CA 1
ATOM 1541 C C . THR A 1 187 ? -33.281 -12.691 30.905 1.00 91.56 187 THR A C 1
ATOM 1543 O O . THR A 1 187 ? -33.104 -13.815 30.440 1.00 91.56 187 THR A O 1
ATOM 1546 N N . GLU A 1 188 ? -33.290 -11.594 30.144 1.00 93.06 188 GLU A N 1
ATOM 1547 C CA . GLU A 1 188 ? -33.086 -11.612 28.690 1.00 93.06 188 GLU A CA 1
ATOM 1548 C C . GLU A 1 188 ? -31.689 -12.125 28.307 1.00 93.06 188 GLU A C 1
ATOM 1550 O O . GLU A 1 188 ? -31.553 -12.983 27.433 1.00 93.06 188 GLU A O 1
ATOM 1555 N N . LEU A 1 189 ? -30.643 -11.665 29.001 1.00 92.75 189 LEU A N 1
ATOM 1556 C CA . LEU A 1 189 ? -29.280 -12.140 28.769 1.00 92.75 189 LEU A CA 1
ATOM 1557 C C . LEU A 1 189 ? -29.157 -13.649 29.031 1.00 92.75 189 LEU A C 1
ATOM 1559 O O . LEU A 1 189 ? -28.562 -14.363 28.229 1.00 92.75 189 LEU A O 1
ATOM 1563 N N . LEU A 1 190 ? -29.731 -14.144 30.131 1.00 92.19 190 LEU A N 1
ATOM 1564 C CA . LEU A 1 190 ? -29.690 -15.567 30.485 1.00 92.19 190 LEU A CA 1
ATOM 1565 C C . LEU A 1 190 ? -30.528 -16.439 29.540 1.00 92.19 190 LEU A C 1
ATOM 1567 O O . LEU A 1 190 ? -30.201 -17.608 29.358 1.00 92.19 190 LEU A O 1
ATOM 1571 N N . ALA A 1 191 ? -31.570 -15.887 28.914 1.00 92.50 191 ALA A N 1
ATOM 1572 C CA . ALA A 1 191 ? -32.310 -16.582 27.863 1.00 92.50 191 ALA A CA 1
ATOM 1573 C C . ALA A 1 191 ? -31.447 -16.787 26.605 1.00 92.50 191 ALA A C 1
ATOM 1575 O O . ALA A 1 191 ? -31.468 -17.868 26.018 1.00 92.50 191 ALA A O 1
ATOM 1576 N N . ASN A 1 192 ? -30.652 -15.778 26.230 1.00 90.38 192 ASN A N 1
ATOM 1577 C CA . ASN A 1 192 ? -29.738 -15.848 25.086 1.00 90.38 192 ASN A CA 1
ATOM 1578 C C . ASN A 1 192 ? -28.464 -16.660 25.384 1.00 90.38 192 ASN A C 1
ATOM 1580 O O . ASN A 1 192 ? -27.915 -17.295 24.485 1.00 90.38 192 ASN A O 1
ATOM 1584 N N . TYR A 1 193 ? -28.013 -16.675 26.643 1.00 92.56 193 TYR A N 1
ATOM 1585 C CA . TYR A 1 193 ? -26.803 -17.375 27.085 1.00 92.56 193 TYR A CA 1
ATOM 1586 C C . TYR A 1 193 ? -27.063 -18.232 28.342 1.00 92.56 193 TYR A C 1
ATOM 1588 O O . TYR A 1 193 ? -26.623 -17.876 29.438 1.00 92.56 193 TYR A O 1
ATOM 1596 N N . PRO A 1 194 ? -27.725 -19.402 28.210 1.00 88.81 194 PRO A N 1
ATOM 1597 C CA . PRO A 1 194 ? -28.165 -20.210 29.358 1.00 88.81 194 PRO A CA 1
ATOM 1598 C C . PRO A 1 194 ? -27.035 -20.801 30.211 1.00 88.81 194 PRO A C 1
ATOM 1600 O O . PRO A 1 194 ? -27.262 -21.186 31.355 1.00 88.81 194 PRO A O 1
ATOM 1603 N N . LEU A 1 195 ? -25.821 -20.896 29.658 1.00 86.81 195 LEU A N 1
ATOM 1604 C CA . LEU A 1 195 ? -24.636 -21.420 30.347 1.00 86.81 195 LEU A CA 1
ATOM 1605 C C . LEU A 1 195 ? -23.915 -20.364 31.203 1.00 86.81 195 LEU A C 1
ATOM 1607 O O . LEU A 1 195 ? -22.945 -20.692 31.884 1.00 86.81 195 LEU A O 1
ATOM 1611 N N . ALA A 1 196 ? -24.351 -19.102 31.162 1.00 88.69 196 ALA A N 1
ATOM 1612 C CA . ALA A 1 196 ? -23.737 -18.032 31.935 1.00 88.69 196 ALA A CA 1
ATOM 1613 C C . ALA A 1 196 ? -23.986 -18.193 33.447 1.00 88.69 196 ALA A C 1
ATOM 1615 O O . ALA A 1 196 ? -25.074 -18.571 33.886 1.00 88.69 196 ALA A O 1
ATOM 1616 N N . ASP A 1 197 ? -22.992 -17.835 34.265 1.00 90.31 197 ASP A N 1
ATOM 1617 C CA . ASP A 1 197 ? -23.115 -17.860 35.726 1.00 90.31 197 ASP A CA 1
ATOM 1618 C C . ASP A 1 197 ? -24.018 -16.716 36.221 1.00 90.31 197 ASP A C 1
ATOM 1620 O O . ASP A 1 197 ? -23.592 -15.585 36.497 1.00 90.31 197 ASP A O 1
ATOM 1624 N N . ALA A 1 198 ? -25.303 -17.039 36.353 1.00 90.06 198 ALA A N 1
ATOM 1625 C CA . ALA A 1 198 ? -26.332 -16.121 36.813 1.00 90.06 198 ALA A CA 1
ATOM 1626 C C . ALA A 1 198 ? -26.093 -15.617 38.248 1.00 90.06 198 ALA A C 1
ATOM 1628 O O . ALA A 1 198 ? -26.547 -14.526 38.601 1.00 90.06 198 ALA A O 1
ATOM 1629 N N . GLN A 1 199 ? -25.414 -16.388 39.103 1.00 92.12 199 GLN A N 1
ATOM 1630 C CA . GLN A 1 199 ? -25.136 -15.981 40.480 1.00 92.12 199 GLN A CA 1
ATOM 1631 C C . GLN A 1 199 ? -24.009 -14.946 40.519 1.00 92.12 199 GLN A C 1
ATOM 1633 O O . GLN A 1 199 ? -24.145 -13.921 41.197 1.00 92.12 199 GLN A O 1
ATOM 1638 N N . ARG A 1 200 ? -22.939 -15.165 39.745 1.00 92.62 200 ARG A N 1
ATOM 1639 C CA . ARG A 1 200 ? -21.830 -14.213 39.600 1.00 92.62 200 ARG A CA 1
ATOM 1640 C C . ARG A 1 200 ? -22.299 -12.889 38.999 1.00 92.62 200 ARG A C 1
ATOM 1642 O O . ARG A 1 200 ? -21.981 -11.838 39.554 1.00 92.62 200 ARG A O 1
ATOM 1649 N N . LEU A 1 201 ? -23.119 -12.922 37.944 1.00 93.25 201 LEU A N 1
ATOM 1650 C CA . LEU A 1 201 ? -23.687 -11.708 37.340 1.00 93.25 201 LEU A CA 1
ATOM 1651 C C . LEU A 1 201 ? -24.543 -10.914 38.338 1.00 93.25 201 LEU A C 1
ATOM 1653 O O . LEU A 1 201 ? -24.322 -9.717 38.514 1.00 93.25 201 LEU A O 1
ATOM 1657 N N . ARG A 1 202 ? -25.459 -11.568 39.070 1.00 94.38 202 ARG A N 1
ATOM 1658 C CA . ARG A 1 202 ? -26.279 -10.893 40.100 1.00 94.38 202 ARG A CA 1
ATOM 1659 C C . ARG A 1 202 ? -25.439 -10.266 41.208 1.00 94.38 202 ARG A C 1
ATOM 1661 O O . ARG A 1 202 ? -25.774 -9.190 41.702 1.00 94.38 202 ARG A O 1
ATOM 1668 N N . ALA A 1 203 ? -24.371 -10.938 41.638 1.00 95.44 203 ALA A N 1
ATOM 1669 C CA . ALA A 1 203 ? -23.466 -10.398 42.647 1.00 95.44 203 ALA A CA 1
ATOM 1670 C C . ALA A 1 203 ? -22.752 -9.137 42.138 1.00 95.44 203 ALA A C 1
ATOM 1672 O O . ALA A 1 203 ? -22.754 -8.118 42.830 1.00 95.44 203 ALA A O 1
ATOM 1673 N N . LEU A 1 204 ? -22.211 -9.183 40.918 1.00 95.38 204 LEU A N 1
ATOM 1674 C CA . LEU A 1 204 ? -21.510 -8.055 40.308 1.00 95.38 204 LEU A CA 1
ATOM 1675 C C . LEU A 1 204 ? -22.431 -6.857 40.048 1.00 95.38 204 LEU A C 1
ATOM 1677 O O . LEU A 1 204 ? -22.040 -5.737 40.360 1.00 95.38 204 LEU A O 1
ATOM 1681 N N . ILE A 1 205 ? -23.658 -7.075 39.560 1.00 95.00 205 ILE A N 1
ATOM 1682 C CA . ILE A 1 205 ? -24.637 -5.997 39.325 1.00 95.00 205 ILE A CA 1
ATOM 1683 C C . ILE A 1 205 ? -24.963 -5.271 40.635 1.00 95.00 205 ILE A C 1
ATOM 1685 O O . ILE A 1 205 ? -24.844 -4.049 40.714 1.00 95.00 205 ILE A O 1
ATOM 1689 N N . ARG A 1 206 ? -25.293 -6.013 41.704 1.00 95.25 206 ARG A N 1
ATOM 1690 C CA . ARG A 1 206 ? -25.578 -5.411 43.021 1.00 95.25 206 ARG A CA 1
ATOM 1691 C C . ARG A 1 206 ? -24.386 -4.628 43.570 1.00 95.25 206 ARG A C 1
ATOM 1693 O O . ARG A 1 206 ? -24.568 -3.543 44.117 1.00 95.25 206 ARG A O 1
ATOM 1700 N N . ASN A 1 207 ? -23.173 -5.162 43.421 1.00 94.69 207 ASN A N 1
ATOM 1701 C CA . ASN A 1 207 ? -21.963 -4.475 43.865 1.00 94.69 207 ASN A CA 1
ATOM 1702 C C . ASN A 1 207 ? -21.700 -3.206 43.047 1.00 94.69 207 ASN A C 1
ATOM 1704 O O . ASN A 1 207 ? -21.377 -2.181 43.635 1.00 94.69 207 ASN A O 1
ATOM 1708 N N . ALA A 1 208 ? -21.890 -3.244 41.725 1.00 94.88 208 ALA A N 1
ATOM 1709 C CA . ALA A 1 208 ? -21.700 -2.091 40.848 1.00 94.88 208 ALA A CA 1
ATOM 1710 C C . ALA A 1 208 ? -22.698 -0.962 41.149 1.00 94.88 208 ALA A C 1
ATOM 1712 O O . ALA A 1 208 ? -22.308 0.204 41.193 1.00 94.88 208 ALA A O 1
ATOM 1713 N N . LEU A 1 209 ? -23.961 -1.296 41.433 1.00 94.06 209 LEU A N 1
ATOM 1714 C CA . LEU A 1 209 ? -24.963 -0.321 41.874 1.00 94.06 209 LEU A CA 1
ATOM 1715 C C . LEU A 1 209 ? -24.576 0.327 43.208 1.00 94.06 209 LEU A C 1
ATOM 1717 O O . LEU A 1 209 ? -24.613 1.549 43.332 1.00 94.06 209 LEU A O 1
ATOM 1721 N N . LYS A 1 210 ? -24.115 -0.474 44.175 1.00 95.06 210 LYS A N 1
ATOM 1722 C CA . LYS A 1 210 ? -23.645 0.025 45.474 1.00 95.06 210 LYS A CA 1
ATOM 1723 C C . LYS A 1 210 ? -22.365 0.862 45.360 1.00 95.06 210 LYS A C 1
ATOM 1725 O O . LYS A 1 210 ? -22.189 1.822 46.102 1.00 95.06 210 LYS A O 1
ATOM 1730 N N . GLU A 1 211 ? -21.453 0.503 44.458 1.00 94.88 211 GLU A N 1
ATOM 1731 C CA . GLU A 1 211 ? -20.259 1.299 44.149 1.00 94.88 211 GLU A CA 1
ATOM 1732 C C . GLU A 1 211 ? -20.645 2.659 43.557 1.00 94.88 211 GLU A C 1
ATOM 1734 O O . GLU A 1 211 ? -20.100 3.670 43.990 1.00 94.88 211 GLU A O 1
ATOM 1739 N N . LYS A 1 212 ? -21.616 2.685 42.632 1.00 92.50 212 LYS A N 1
ATOM 1740 C CA . LYS A 1 212 ? -22.148 3.910 42.017 1.00 92.50 212 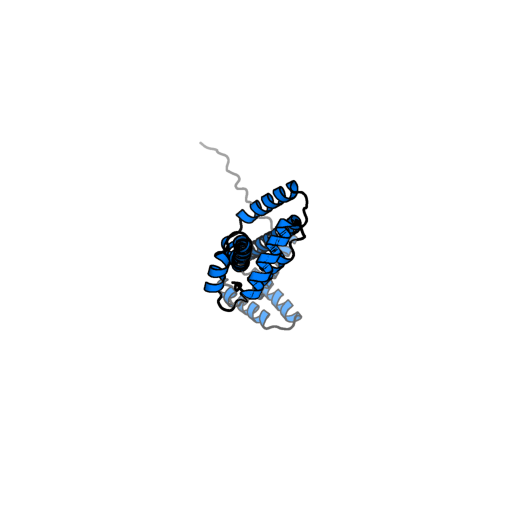LYS A CA 1
ATOM 1741 C C . LYS A 1 212 ? -22.837 4.816 43.041 1.00 92.50 212 LYS A C 1
ATOM 1743 O O . LYS A 1 212 ? -22.585 6.013 43.042 1.00 92.50 212 LYS A O 1
ATOM 1748 N N . GLU A 1 213 ? -23.660 4.249 43.922 1.00 93.38 213 GLU A N 1
ATOM 1749 C CA . GLU A 1 213 ? -24.356 4.984 44.990 1.00 93.38 213 GLU A CA 1
ATOM 1750 C C . GLU A 1 213 ? -23.385 5.598 46.012 1.00 93.38 213 GLU A C 1
ATOM 1752 O O . GLU A 1 213 ? -23.598 6.707 46.488 1.00 93.38 213 GLU A O 1
ATOM 1757 N N . LEU A 1 214 ? -22.297 4.892 46.333 1.00 94.00 214 LEU A N 1
ATOM 1758 C CA . LEU A 1 214 ? -21.285 5.338 47.297 1.00 94.00 214 LEU A CA 1
ATOM 1759 C C . LEU A 1 214 ? -20.130 6.132 46.657 1.00 94.00 214 LEU A C 1
ATOM 1761 O O . LEU A 1 214 ? -19.112 6.327 47.322 1.00 94.00 214 LEU A O 1
ATOM 1765 N N . GLU A 1 215 ? -20.244 6.507 45.378 1.00 90.69 215 GLU A N 1
ATOM 1766 C CA . GLU A 1 215 ? -19.201 7.187 44.586 1.00 90.69 215 GLU A CA 1
ATOM 1767 C C . GLU A 1 215 ? -17.816 6.510 44.666 1.00 90.69 215 GLU A C 1
ATOM 1769 O O . GLU A 1 215 ? -16.757 7.142 44.632 1.00 90.69 215 GLU A O 1
ATOM 1774 N N . LYS A 1 216 ? -17.806 5.180 44.787 1.00 91.25 216 LYS A N 1
ATOM 1775 C CA . LYS A 1 216 ? -16.582 4.378 44.859 1.00 91.25 216 LYS A CA 1
ATOM 1776 C C . LYS A 1 216 ? -16.031 4.091 43.461 1.00 91.25 216 LYS A C 1
ATOM 1778 O O . LYS A 1 216 ? -16.768 4.131 42.475 1.00 91.25 216 LYS A O 1
ATOM 1783 N N . PRO A 1 217 ? -14.738 3.731 43.351 1.00 90.88 217 PRO A N 1
ATOM 1784 C CA . PRO A 1 217 ? -14.170 3.282 42.086 1.00 90.88 217 PRO A CA 1
ATOM 1785 C C . PRO A 1 217 ? -15.000 2.136 41.467 1.00 90.88 217 PRO A C 1
ATOM 1787 O O . PRO A 1 217 ? -15.289 1.171 42.177 1.00 90.88 217 PRO A O 1
ATOM 1790 N N . PRO A 1 218 ? -15.340 2.197 40.162 1.00 93.81 218 PRO A N 1
ATOM 1791 C CA . PRO A 1 218 ? -16.291 1.287 39.515 1.00 93.81 218 PRO A CA 1
ATOM 1792 C C . PRO A 1 218 ? -15.624 -0.046 39.141 1.00 93.81 218 PRO A C 1
ATOM 1794 O O . PRO A 1 218 ? -15.436 -0.373 37.965 1.00 93.81 218 PRO A O 1
ATOM 1797 N N . LYS A 1 219 ? -15.185 -0.802 40.149 1.00 95.19 219 LYS A N 1
ATOM 1798 C CA . LYS A 1 219 ? -14.487 -2.078 39.965 1.00 95.19 219 LYS A CA 1
ATOM 1799 C C . LYS A 1 219 ? -15.442 -3.132 39.416 1.00 95.19 219 LYS A C 1
ATOM 1801 O O . LYS A 1 219 ? -15.146 -3.734 38.386 1.00 95.19 219 LYS A O 1
ATOM 1806 N N . SER A 1 220 ? -16.590 -3.309 40.064 1.00 93.19 220 SER A N 1
ATOM 1807 C CA . SER A 1 220 ? -17.578 -4.319 39.680 1.00 93.19 220 SER A CA 1
ATOM 1808 C C . SER A 1 220 ? -18.149 -4.029 38.291 1.00 93.19 220 SER A C 1
ATOM 1810 O O . SER A 1 220 ? -18.341 -4.944 37.502 1.00 93.19 220 SER A O 1
ATOM 1812 N N . TYR A 1 221 ? -18.309 -2.754 37.929 1.00 93.19 221 TYR A N 1
ATOM 1813 C CA . TYR A 1 221 ? -18.714 -2.331 36.583 1.00 93.19 221 TYR A CA 1
ATOM 1814 C C . TYR A 1 221 ? -17.724 -2.766 35.486 1.00 93.19 221 TYR A C 1
ATOM 1816 O O . TYR A 1 221 ? -18.128 -3.265 34.435 1.00 93.19 221 TYR A O 1
ATOM 1824 N N . ARG A 1 222 ? -16.412 -2.632 35.734 1.00 94.69 222 ARG A N 1
ATOM 1825 C CA . ARG A 1 222 ? -15.373 -3.130 34.811 1.00 94.69 222 ARG A CA 1
ATOM 1826 C C . ARG A 1 222 ? -15.361 -4.656 34.741 1.00 94.69 222 ARG A C 1
ATOM 1828 O O . ARG A 1 222 ? -15.095 -5.214 33.682 1.00 94.69 222 ARG A O 1
ATOM 1835 N N . GLU A 1 223 ? -15.651 -5.323 35.850 1.00 94.69 223 GLU A N 1
ATOM 1836 C CA . GLU A 1 223 ? -15.670 -6.784 35.931 1.00 94.69 223 GLU A CA 1
ATOM 1837 C C . GLU A 1 223 ? -16.892 -7.393 35.220 1.00 94.69 223 GLU A C 1
ATOM 1839 O O . GLU A 1 223 ? -16.759 -8.425 34.567 1.00 94.69 223 GLU A O 1
ATOM 1844 N N . ILE A 1 224 ? -18.047 -6.709 35.226 1.00 94.31 224 ILE A N 1
ATOM 1845 C CA . ILE A 1 224 ? -19.210 -7.078 34.396 1.00 94.31 224 ILE A CA 1
ATOM 1846 C C . ILE A 1 224 ? -18.825 -7.081 32.915 1.00 94.31 224 ILE A C 1
ATOM 1848 O O . ILE A 1 224 ? -19.123 -8.041 32.216 1.00 94.31 224 ILE A O 1
ATOM 1852 N N . PHE A 1 225 ? -18.118 -6.051 32.438 1.00 94.88 225 PHE A N 1
ATOM 1853 C CA . PHE A 1 225 ? -17.652 -6.001 31.048 1.00 94.88 225 PHE A CA 1
ATOM 1854 C C . PHE A 1 225 ? -16.757 -7.195 30.688 1.00 94.88 225 PHE A C 1
ATOM 1856 O O . PHE A 1 225 ? -16.929 -7.798 29.633 1.00 94.88 225 PHE A O 1
ATOM 1863 N N . GLN A 1 226 ? -15.813 -7.555 31.564 1.00 93.19 226 GLN A N 1
ATOM 1864 C CA . GLN A 1 226 ? -14.929 -8.704 31.341 1.00 93.19 226 GLN A CA 1
ATOM 1865 C C . GLN A 1 226 ? -15.718 -10.013 31.268 1.00 93.19 226 GLN A C 1
ATOM 1867 O O . GLN A 1 226 ? -15.531 -10.778 30.328 1.00 93.19 226 GLN A O 1
ATOM 1872 N N . LEU A 1 227 ? -16.648 -10.226 32.200 1.00 92.94 227 LEU A N 1
ATOM 1873 C CA . LEU A 1 227 ? -17.488 -11.420 32.214 1.00 92.94 227 LEU A CA 1
ATOM 1874 C C . LEU A 1 227 ? -18.406 -11.495 30.983 1.00 92.94 227 LEU A C 1
ATOM 1876 O O . LEU A 1 227 ? -18.561 -12.556 30.391 1.00 92.94 227 LEU A O 1
ATOM 1880 N N . LEU A 1 228 ? -18.979 -10.372 30.545 1.00 93.25 228 LEU A N 1
ATOM 1881 C CA . LEU A 1 228 ? -19.796 -10.337 29.332 1.00 93.25 228 LEU A CA 1
ATOM 1882 C C . LEU A 1 228 ? -18.983 -10.629 28.066 1.00 93.25 228 LEU A C 1
ATOM 1884 O O . LEU A 1 228 ? -19.511 -11.268 27.164 1.00 93.25 228 LEU A O 1
ATOM 1888 N N . ARG A 1 229 ? -17.703 -10.238 28.002 1.00 94.38 229 ARG A N 1
ATOM 1889 C CA . ARG A 1 229 ? -16.804 -10.635 26.901 1.00 94.38 229 ARG A CA 1
ATOM 1890 C C . ARG A 1 229 ? -16.510 -12.135 26.870 1.00 94.38 229 ARG A C 1
ATOM 1892 O O . ARG A 1 229 ? -16.189 -12.652 25.808 1.00 94.38 229 ARG A O 1
ATOM 1899 N N . GLU A 1 230 ? -16.569 -12.812 28.015 1.00 91.38 230 GLU A N 1
ATOM 1900 C CA . GLU A 1 230 ? -16.418 -14.272 28.098 1.00 91.38 230 GLU A CA 1
ATOM 1901 C C . GLU A 1 230 ? -17.711 -14.998 27.695 1.00 91.38 230 GLU A C 1
ATOM 1903 O O . GLU A 1 230 ? -17.655 -16.079 27.116 1.00 91.38 230 GLU A O 1
ATOM 1908 N N . ILE A 1 231 ? -18.873 -14.403 27.989 1.00 91.56 231 ILE A N 1
ATOM 1909 C CA . ILE A 1 231 ? -20.196 -14.989 27.723 1.00 91.56 231 ILE A CA 1
ATOM 1910 C C . ILE A 1 231 ? -20.645 -14.760 26.274 1.00 91.56 231 ILE A C 1
ATOM 1912 O O . ILE A 1 231 ? -21.166 -15.676 25.639 1.00 91.56 231 ILE A O 1
ATOM 1916 N N . ILE A 1 2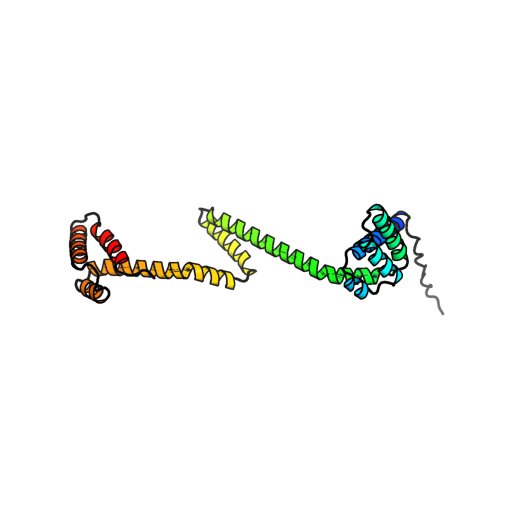32 ? -20.485 -13.536 25.763 1.00 91.12 232 ILE A N 1
ATOM 1917 C CA . ILE A 1 232 ? -20.926 -13.143 24.423 1.00 91.12 232 ILE A CA 1
ATOM 1918 C C . ILE A 1 232 ? -19.803 -13.505 23.444 1.00 91.12 232 ILE A C 1
ATOM 1920 O O . ILE A 1 232 ? -18.746 -12.871 23.489 1.00 91.12 232 ILE A O 1
ATOM 1924 N N . PRO A 1 233 ? -20.005 -14.485 22.544 1.00 86.00 233 PRO A N 1
ATOM 1925 C CA . PRO A 1 233 ? -18.965 -14.918 21.622 1.00 86.00 233 PRO A CA 1
ATOM 1926 C C . PRO A 1 233 ? -18.543 -13.761 20.714 1.00 86.00 233 PRO A C 1
ATOM 1928 O O . PRO A 1 233 ? -19.388 -13.023 20.205 1.00 86.00 233 PRO A O 1
ATOM 1931 N N . ALA A 1 234 ? -17.231 -13.602 20.539 1.00 84.50 234 ALA A N 1
ATOM 1932 C CA . ALA A 1 234 ? -16.683 -12.667 19.567 1.00 84.50 234 ALA A CA 1
ATOM 1933 C C . ALA A 1 234 ? -16.997 -13.148 18.132 1.00 84.50 234 ALA A C 1
ATOM 1935 O O . ALA A 1 234 ? -17.067 -14.364 17.922 1.00 84.50 234 ALA A O 1
ATOM 1936 N N . PRO A 1 235 ? -17.204 -12.219 17.180 1.00 77.00 235 PRO A N 1
ATOM 1937 C CA . PRO A 1 235 ? -17.395 -12.544 15.768 1.00 77.00 235 PRO A CA 1
ATOM 1938 C C . PRO A 1 235 ? -16.153 -13.183 15.134 1.00 77.00 235 PRO A C 1
ATOM 1940 O O . PRO A 1 235 ? -15.021 -12.888 15.594 1.00 77.00 235 PRO A O 1
#

pLDDT: mean 82.71, std 12.71, range [37.56, 95.75]

Sequence (235 aa):
MMNKPETSEDLEQELPPSKTKVKKQMHDLRDLGKQLTELPKDKWRALGLPENLLEALAEYKRITKFGAQKRQLQYIGKLMREVETAPILAKLDAWNGTSREHTAWLHQVEQWRDRLLEDGAEYKRITKFGAQKRQLQYIGKLMREVETAPILAKLDAWNGTSREHTAWLHQVEQWRDRLLEDGDALTELLANYPLADAQRLRALIRNALKEKELEKPPKSYREIFQLLREIIPAP

=== Feature glossary ===
Feature key, reading from the visual/contextual features back to the raw sequence:

Rendered structure images. Six rendered views show the 3D structure from the faces of a cube — i.e. along ±x, ±y, ±z. Rendering representation is drawn randomly per protein from cartoon (secondary-structure ribbons), sticks (backbone bonds), or molecular surface; coloring is either N→C rainbow (blue at the N-terminus through red at the C-terminus) or one color per chain.

Contact-map, Ramachandran, and PAE plots. The contact map is a binary N×N matrix image: pixel (i, j) is dark where Cα_i and Cα_j are within 8 Å and |i−j|>4. Because the |i−j|>4 filter removes local helical contacts, off-diagonal stripes parallel to the main diagonal indicate parallel β-sheets; stripes perpendicular to it indicate antiparallel β-sheets. The Ramachandran plot scatters every residue's (φ, ψ) pair against the sterically allowed regions. The PAE heatmap renders the predicted-aligned-error matrix.

InterPro / GO / CATH / organism. Database cross-references. InterPro integrates a dozen domain/family signature databases into unified entries with residue-range hits. GO terms attach function/process/location labels with evidence codes. CATH codes position the fold in a four-level structural taxonomy. Organism is the NCBI-taxonomy species name.

Nearest PDB structures. The Foldseek neighbor list gives the closest experimentally determined structures in the PDB, ranked by structural alignment. TM-score near 1 means near-identical fold; near 0.3 means only rough topology match. This is how one finds what a novel AlphaFold prediction most resembles in the solved-structure universe.

Predicted aligned error. PAE(i, j) answers: if I align the predicted and true structures on residue i, how far off (in Å) do I expect residue j to be? A block-diagonal PAE matrix with low values on the blocks and high values off-diagonal is the signature of a multi-domain protein with confidently predicted domains but uncertain inter-domain orientation.

Solvent-accessible surface area. Accessible surface area quantifies burial. A residue with SASA near zero is packed into the hydrophobic core; one with SASA >100 Å² sits on the surface. Computed here via the Shrake–Rupley numerical algorithm with a 1.4 Å probe.

B-factor. B-factor (Debye–Waller factor) reflects atomic displacement in the crystal lattice. It is an experimental observable (units Å²), not a prediction; low values mean the atom is pinned down, high values mean it moves or is heterogeneous across the crystal.

pLDDT. For AlphaFold models, the B-factor field carries pLDDT — the model's own estimate of local accuracy on a 0–100 scale. Regions with pLDDT<50 should be treated as essentially unmodeled; they often correspond to intrinsically disordered segments.

Backbone torsions (φ/ψ). φ (phi) and ψ (psi) are the two rotatable backbone dihedrals per residue: φ is the C(i-1)–N–Cα–C torsion, ψ is the N–Cα–C–N(i+1) torsion, both in degrees on (−180°, 180°]. α-helical residues cluster near (−60°, −45°); β-strand residues near (−120°, +130°). A Ramachandran plot is simply a scatter of (φ, ψ) for every residue.

Radius of gyration, Cα contacts, bounding box. Radius of gyration (Rg) is the root-mean-square distance of Cα atoms from their centroid — a single number for overall size and compactness. A globular domain of N residues has Rg ≈ 2.2·N^0.38 Å; an extended or disordered chain has a much larger Rg. The Cα contact count is the number of residue pairs whose Cα atoms are within 8 Å and are more than four positions apart in sequence — a standard proxy for tertiary packing density. The bounding box is the smallest axis-aligned box enclosing all Cα atoms.

Secondary structure (3-state, P-SEA). Three-state secondary structure (P-SEA) collapses the eight DSSP classes into helix (a), strand (b), and coil (c). P-SEA assigns these from Cα geometry alone — distances and angles — without requiring backbone oxygens, so it works on any Cα trace.

Secondary structure (8-state, DSSP). DSSP 8-state secondary structure assigns each residue one of H (α-helix), G (3₁₀-helix), I (π-helix), E (extended β-strand), B (isolated β-bridge), T (hydrogen-bonded turn), S (bend), or '-' (coil). The assignment is computed from backbone hydrogen-bond geometry via the Kabsch–Sander algorithm.

Foldseek 3Di. A 3Di character summarizes, for each residue, the relative orientation of the Cα frame of its nearest spatial neighbor. Because it encodes fold topology rather than chemistry, 3Di alignments detect remote structural similarity that sequence alignment misses.

mmCIF coordinates. The mmCIF block holds the 3D Cartesian coordinates of each backbone atom (N, Cα, C, O) in ångströms. mmCIF is the PDB's canonical archive format — a tagged-loop text representation of the atomic model.

Sequence. Sequence gives the chain of amino acids in standard one-letter code (A=alanine, C=cysteine, …, Y=tyrosine), read N→C. It is the only feature that is directly encoded by the gene; all structural features are derived from the folded form of this sequence.